Protein AF-A0A1Q5R5C2-F1 (afdb_monomer)

Mean predicted aligned error: 16.43 Å

Radius of gyration: 35.83 Å; Cα contacts (8 Å, |Δi|>4): 225; chains: 1; bounding box: 68×68×92 Å

Nearest PDB structures (foldseek):
  7fik-assembly1_B  TM=1.111E-01  e=8.043E+00  Xenopus laevis

Foldseek 3Di:
DDDPPPDPPPFDFDWDWDDDDPQFWIFTFTDTVLDRPDGDGDRDPDDDPDDDDLPQLVVVLVVLLVVLVVVCVVVVAAALVRLFDFPPDVDDDDPPDTDDDPDSCNSLVRQCVPDDPPDPSNVSSVSSVVSVVCVVPDDSVVSSVVSVVVVVVVVVVCCVPSNVVVVVVVVVVVVVVVVVVVVVVLLVVLLVLLVVLLVVVCVVVVVCVVPLLVSLVVCQVVSQVVCVVVVSDDDGDDSVRSSVSPVVSCVVVVNDD

Secondary structure (DSSP, 8-state):
------------EEEEEE--TTSPPEEEEEEETTEEEEEEEE---S---S------HHHHHHHHHHHHHHHHHHTT---SS--------SS---TT-----SSTTHHHHHHHHHS-TT-HHHHHHHHHHHHHHHHHH--HHHHHHHHHHHHHHHHHHHHHHHHHHHHHHHHHHHHHHHHHHHHHHHHHHHHHHHHHHHHHHHHH-GGGTT-HHHHHHHHHHHHHHHHHHTT--SSPPPHHHHHHHHHHHHHHTT---

Solvent-accessible surface area (backbone atoms only — not comparable to full-atom values): 15145 Å² total; per-residue (Å²): 137,82,81,78,75,78,80,74,73,79,82,63,75,45,77,51,77,55,81,59,96,83,82,53,62,31,39,42,35,40,33,41,90,92,37,82,75,43,75,46,71,45,76,79,89,66,90,79,91,66,95,76,84,76,70,56,20,52,60,54,51,47,57,48,41,53,52,37,44,52,55,33,49,77,70,76,41,33,31,90,92,46,52,58,60,86,73,89,56,100,70,75,93,62,98,82,68,80,69,82,68,95,47,93,59,50,21,51,57,51,36,48,79,74,40,57,88,89,33,71,68,30,50,40,47,53,50,40,51,53,50,53,53,45,65,75,73,46,54,63,67,56,35,24,53,50,46,49,52,53,51,52,49,52,51,52,59,51,50,51,61,48,48,51,54,48,50,52,52,49,53,52,51,52,52,53,51,50,54,53,52,53,52,50,54,53,51,48,56,51,29,53,55,48,46,53,57,48,50,62,47,27,74,78,38,60,90,44,56,75,34,44,59,67,42,18,64,73,43,34,68,62,47,40,54,52,34,53,76,69,61,73,58,90,71,79,69,51,36,66,60,47,16,55,37,43,50,53,50,32,55,75,67,69,45,79,108

Structure (mmCIF, N/CA/C/O backbone):
data_AF-A0A1Q5R5C2-F1
#
_entry.id   AF-A0A1Q5R5C2-F1
#
loop_
_atom_site.group_PDB
_atom_site.id
_atom_site.type_symbol
_atom_site.label_atom_id
_atom_site.label_alt_id
_atom_site.label_comp_id
_atom_site.label_asym_id
_atom_site.label_entity_id
_atom_site.label_seq_id
_atom_site.pdbx_PDB_ins_code
_atom_site.Cartn_x
_atom_site.Cartn_y
_atom_site.Cartn_z
_atom_site.occupancy
_atom_site.B_iso_or_equiv
_atom_site.auth_seq_id
_atom_site.auth_comp_id
_atom_site.auth_asym_id
_atom_site.auth_atom_id
_atom_site.pdbx_PDB_model_num
ATOM 1 N N . MET A 1 1 ? 37.256 -1.804 -0.085 1.00 35.84 1 MET A N 1
ATOM 2 C CA . MET A 1 1 ? 35.905 -1.227 0.094 1.00 35.84 1 MET A CA 1
ATOM 3 C C . MET A 1 1 ? 34.868 -2.276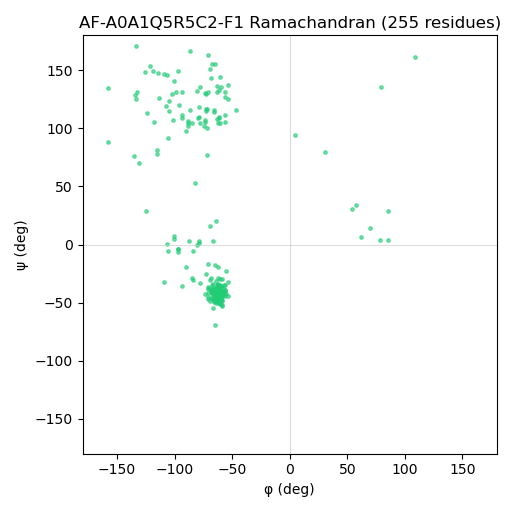 -0.279 1.00 35.84 1 MET A C 1
ATOM 5 O O . MET A 1 1 ? 34.641 -2.523 -1.459 1.00 35.84 1 MET A O 1
ATOM 9 N N . SER A 1 2 ? 34.326 -2.973 0.721 1.00 34.59 2 SER A N 1
ATOM 10 C CA . SER A 1 2 ? 33.312 -4.012 0.534 1.00 34.59 2 SER A CA 1
ATOM 11 C C . SER A 1 2 ? 31.967 -3.376 0.197 1.00 34.59 2 SER A C 1
ATOM 13 O O . SER A 1 2 ? 31.518 -2.471 0.896 1.00 34.59 2 SER A O 1
ATOM 15 N N . LYS A 1 3 ? 31.315 -3.858 -0.862 1.00 36.22 3 LYS A N 1
ATOM 16 C CA . LYS A 1 3 ? 29.928 -3.506 -1.171 1.00 36.22 3 LYS A CA 1
ATOM 17 C C . LYS A 1 3 ? 29.044 -3.980 -0.017 1.00 36.22 3 LYS A C 1
ATOM 19 O O . LYS A 1 3 ? 28.850 -5.184 0.143 1.00 36.22 3 LYS A O 1
ATOM 24 N N . GLU A 1 4 ? 28.525 -3.047 0.774 1.00 34.56 4 GLU A N 1
ATOM 25 C CA . GLU A 1 4 ? 27.463 -3.321 1.738 1.00 34.56 4 GLU A CA 1
ATOM 26 C C . GLU A 1 4 ? 26.276 -3.943 0.997 1.00 34.56 4 GLU A C 1
ATOM 28 O O . GLU A 1 4 ? 25.606 -3.310 0.173 1.00 34.56 4 GLU A O 1
ATOM 33 N N . LYS A 1 5 ? 26.031 -5.228 1.269 1.00 38.78 5 LYS A N 1
ATOM 34 C CA . LYS A 1 5 ? 24.766 -5.877 0.944 1.00 38.78 5 LYS A CA 1
ATOM 35 C C . LYS A 1 5 ? 23.697 -5.140 1.744 1.00 38.78 5 LYS A C 1
ATOM 37 O O . LYS A 1 5 ? 23.615 -5.318 2.955 1.00 38.78 5 LYS A O 1
ATOM 42 N N . ARG A 1 6 ? 22.904 -4.296 1.072 1.00 34.72 6 ARG A N 1
ATOM 43 C CA . ARG A 1 6 ? 21.690 -3.699 1.647 1.00 34.72 6 ARG A CA 1
ATOM 44 C C . ARG A 1 6 ? 20.896 -4.809 2.327 1.00 34.72 6 ARG A C 1
ATOM 46 O O . ARG A 1 6 ? 20.475 -5.753 1.659 1.00 34.72 6 ARG A O 1
ATOM 53 N N . GLY A 1 7 ? 20.763 -4.695 3.646 1.00 39.25 7 GLY A N 1
ATOM 54 C CA . GLY A 1 7 ? 20.122 -5.681 4.499 1.00 39.25 7 GLY A CA 1
ATOM 55 C C . GLY A 1 7 ? 18.696 -5.954 4.046 1.00 39.25 7 GLY A C 1
ATOM 56 O O . GLY A 1 7 ? 17.792 -5.151 4.267 1.00 39.25 7 GLY A O 1
ATOM 57 N N . SER A 1 8 ? 18.485 -7.110 3.422 1.00 36.28 8 SER A N 1
ATOM 58 C CA . SER A 1 8 ? 17.174 -7.737 3.411 1.00 36.28 8 SER A CA 1
ATOM 59 C C . SER A 1 8 ? 16.939 -8.260 4.822 1.00 36.28 8 SER A C 1
ATOM 61 O O . SER A 1 8 ? 17.494 -9.291 5.203 1.00 36.28 8 SER A O 1
ATOM 63 N N . VAL A 1 9 ? 16.163 -7.523 5.615 1.00 38.47 9 VAL A N 1
ATOM 64 C CA . VAL A 1 9 ? 15.593 -8.057 6.855 1.00 38.47 9 VAL A CA 1
ATOM 65 C C . VAL A 1 9 ? 14.855 -9.349 6.477 1.00 38.47 9 VAL A C 1
ATOM 67 O O . VAL A 1 9 ? 14.054 -9.302 5.536 1.00 38.47 9 VAL A O 1
ATOM 70 N N . PRO A 1 10 ? 15.147 -10.500 7.110 1.00 37.31 10 PRO A N 1
ATOM 71 C CA . PRO A 1 10 ? 14.486 -11.753 6.770 1.00 37.31 10 PRO A CA 1
ATOM 72 C C . PRO A 1 10 ? 12.971 -11.584 6.913 1.00 37.31 10 PRO A C 1
ATOM 74 O O . PRO A 1 10 ? 12.481 -11.025 7.895 1.00 37.31 10 PRO A O 1
ATOM 77 N N . LEU A 1 11 ? 12.240 -12.004 5.879 1.00 41.84 11 LEU A N 1
ATOM 78 C CA . LEU A 1 11 ? 10.784 -11.943 5.829 1.00 41.84 11 LEU A CA 1
ATOM 79 C C . LEU A 1 11 ? 10.240 -12.845 6.940 1.00 41.84 11 LEU A C 1
ATOM 81 O O . LEU A 1 11 ? 10.351 -14.064 6.859 1.00 41.84 11 LEU A O 1
ATOM 85 N N . GLN A 1 12 ? 9.701 -12.242 7.996 1.00 39.78 12 GLN A N 1
ATOM 86 C CA . GLN A 1 12 ? 9.019 -12.979 9.050 1.00 39.78 12 GLN A CA 1
ATOM 87 C C . GLN A 1 12 ? 7.663 -13.430 8.495 1.00 39.78 12 GLN A C 1
ATOM 89 O O . GLN A 1 12 ? 6.776 -12.608 8.254 1.00 39.78 12 GLN A O 1
ATOM 94 N N . GLU A 1 13 ? 7.544 -14.725 8.217 1.00 40.97 13 GLU A N 1
ATOM 95 C CA . GLU A 1 13 ? 6.276 -15.375 7.901 1.00 40.97 13 GLU A CA 1
ATOM 96 C C . GLU A 1 13 ? 5.479 -15.482 9.204 1.00 40.97 13 GLU A C 1
ATOM 98 O O . GLU A 1 13 ? 5.902 -16.154 10.145 1.00 40.97 13 GLU A O 1
ATOM 103 N N . VAL A 1 14 ? 4.347 -14.786 9.283 1.00 43.19 14 VAL A N 1
ATOM 104 C CA . VAL A 1 14 ? 3.428 -14.889 10.420 1.00 43.19 14 VAL A CA 1
ATOM 105 C C . VAL A 1 14 ? 2.230 -15.705 9.953 1.00 43.19 14 VAL A C 1
ATOM 107 O O . VAL A 1 14 ? 1.509 -15.291 9.045 1.00 43.19 14 VAL A O 1
ATOM 110 N N . ARG A 1 15 ? 2.042 -16.891 10.536 1.00 40.16 15 ARG A N 1
ATOM 111 C CA . ARG A 1 15 ? 0.870 -17.737 10.288 1.00 40.16 15 ARG A CA 1
ATOM 112 C C . ARG A 1 15 ? -0.179 -17.441 11.344 1.00 40.16 15 ARG A C 1
ATOM 114 O O . ARG A 1 15 ? 0.016 -17.769 12.509 1.00 40.16 15 ARG A O 1
ATOM 121 N N . GLU A 1 16 ? -1.281 -16.837 10.924 1.00 45.34 16 GLU A N 1
ATOM 122 C CA . GLU A 1 16 ? -2.443 -16.609 11.778 1.00 45.34 16 GLU A CA 1
ATOM 123 C C . GLU A 1 16 ? -3.559 -17.556 11.336 1.00 45.34 16 GLU A C 1
ATOM 125 O O . GLU A 1 16 ? -4.008 -17.537 10.183 1.00 45.34 16 GLU A O 1
ATOM 130 N N . LEU A 1 17 ? -3.963 -18.419 12.263 1.00 42.59 17 LEU A N 1
ATOM 131 C CA . LEU A 1 17 ? -5.031 -19.391 12.096 1.00 42.59 17 LEU A CA 1
ATOM 132 C C . LEU A 1 17 ? -6.286 -18.863 12.797 1.00 42.59 17 LEU A C 1
ATOM 134 O O . LEU A 1 17 ? -6.222 -18.499 13.968 1.00 42.59 17 LEU A O 1
ATOM 138 N N . SER A 1 18 ? -7.426 -18.847 12.109 1.00 44.78 18 SER A N 1
ATOM 139 C CA . SER A 1 18 ? -8.723 -18.518 12.719 1.00 44.78 18 SER A CA 1
ATOM 140 C C . SER A 1 18 ? -9.775 -19.558 12.309 1.00 44.78 18 SER A C 1
ATOM 142 O O . SER A 1 18 ? -9.865 -19.929 11.139 1.00 44.78 18 SER A O 1
ATOM 144 N N . TYR A 1 19 ? -10.520 -20.090 13.292 1.00 49.94 19 TYR A N 1
ATOM 145 C CA . TYR A 1 19 ? -11.345 -21.306 13.161 1.00 49.94 19 TYR A CA 1
ATOM 146 C C . TYR A 1 19 ? -12.818 -21.095 13.562 1.00 49.94 19 TYR A C 1
ATOM 148 O O . TYR A 1 19 ? -13.125 -20.300 14.451 1.00 49.94 19 TYR A O 1
ATOM 156 N N . SER A 1 20 ? -13.735 -21.835 12.920 1.00 37.69 20 SER A N 1
ATOM 157 C CA . SER A 1 20 ? -15.187 -21.889 13.193 1.00 37.69 20 SER A CA 1
ATOM 158 C C . SER A 1 20 ? -15.592 -23.227 13.832 1.00 37.69 20 SER A C 1
ATOM 160 O O . SER A 1 20 ? -14.996 -24.258 13.527 1.00 37.69 20 SER A O 1
ATOM 162 N N . LYS A 1 21 ? -16.601 -23.204 14.717 1.00 37.81 21 LYS A N 1
ATOM 163 C CA . LYS A 1 21 ? -16.954 -24.289 15.654 1.00 37.81 21 LYS A CA 1
ATOM 164 C C . LYS A 1 21 ? -17.845 -25.404 15.072 1.00 37.81 21 LYS A C 1
ATOM 166 O O . LYS A 1 21 ? -18.036 -26.402 15.750 1.00 37.81 21 LYS A O 1
ATOM 171 N N . GLU A 1 22 ? -18.344 -25.294 13.837 1.00 38.94 22 GLU A N 1
ATOM 172 C CA . GLU A 1 22 ? -19.353 -26.238 13.297 1.00 38.94 22 GLU A CA 1
ATOM 173 C C . GLU A 1 22 ? -18.963 -26.919 11.966 1.00 38.94 22 GLU A C 1
ATOM 175 O O . GLU A 1 22 ? -19.813 -27.303 11.172 1.00 38.94 22 GLU A O 1
ATOM 180 N N . GLY A 1 23 ? -17.666 -27.121 11.707 1.00 36.47 23 GLY A N 1
ATOM 181 C CA . GLY A 1 23 ? -17.208 -27.837 10.500 1.00 36.47 23 GLY A CA 1
ATOM 182 C C . GLY A 1 23 ? -17.077 -26.951 9.256 1.00 36.47 23 GLY A C 1
ATOM 183 O O . GLY A 1 23 ? -17.225 -27.413 8.127 1.00 36.47 23 GLY A O 1
ATOM 184 N N . GLY A 1 24 ? -16.787 -25.666 9.466 1.00 40.38 24 GLY A N 1
ATOM 185 C CA . GLY A 1 24 ? -16.479 -24.716 8.401 1.00 40.38 24 GLY A CA 1
ATOM 186 C C . GLY A 1 24 ? -14.997 -24.697 7.992 1.00 40.38 24 GLY A C 1
ATOM 187 O O . GLY A 1 24 ? -14.137 -25.230 8.697 1.00 40.38 24 GLY A O 1
ATOM 188 N N . PRO A 1 25 ? -14.683 -24.059 6.853 1.00 34.03 25 PRO A N 1
ATOM 189 C CA . PRO A 1 25 ? -13.332 -23.985 6.309 1.00 34.03 25 PRO A CA 1
ATOM 190 C C . PRO A 1 25 ? -12.329 -23.313 7.257 1.00 34.03 25 PRO A C 1
ATOM 192 O O . PRO A 1 25 ? -12.599 -22.254 7.820 1.00 34.03 25 PRO A O 1
ATOM 195 N N . VAL A 1 26 ? -11.140 -23.906 7.389 1.00 40.50 26 VAL A N 1
ATOM 196 C CA . VAL A 1 26 ? -10.018 -23.336 8.145 1.00 40.50 26 VAL A CA 1
ATOM 197 C C . VAL A 1 26 ? -9.352 -22.273 7.302 1.00 40.50 26 VAL A C 1
ATOM 199 O O . VAL A 1 26 ? -8.803 -22.605 6.254 1.00 40.50 26 VAL A O 1
ATOM 202 N N . ILE A 1 27 ? -9.350 -21.026 7.764 1.00 42.91 27 ILE A N 1
ATOM 203 C CA . ILE A 1 27 ? -8.622 -19.956 7.093 1.00 42.91 27 ILE A CA 1
ATOM 204 C C . ILE A 1 27 ? -7.194 -19.929 7.635 1.00 42.91 27 ILE A C 1
ATOM 206 O O . ILE A 1 27 ? -6.929 -19.470 8.749 1.00 42.91 27 ILE A O 1
ATOM 210 N N . VAL A 1 28 ?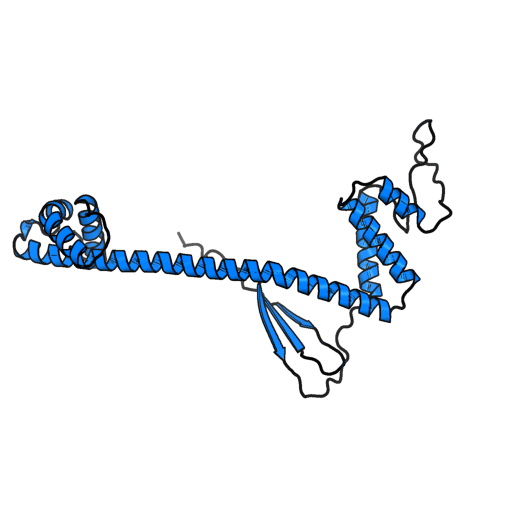 -6.261 -20.435 6.830 1.00 47.84 28 VAL A N 1
ATOM 211 C CA . VAL A 1 28 ? -4.827 -20.258 7.057 1.00 47.84 28 VAL A CA 1
ATOM 212 C C . VAL A 1 28 ? -4.418 -18.966 6.372 1.00 47.84 28 VAL A C 1
ATOM 214 O O . VAL A 1 28 ? -4.339 -18.919 5.144 1.00 47.84 28 VAL A O 1
ATOM 217 N N . SER A 1 29 ? -4.164 -17.919 7.156 1.00 44.22 29 SER A N 1
ATOM 218 C CA . SER A 1 29 ? -3.593 -16.690 6.616 1.00 44.22 29 SER A CA 1
ATOM 219 C C . SER A 1 29 ? -2.082 -16.699 6.811 1.00 44.22 29 SER A C 1
ATOM 221 O O . SER A 1 29 ? -1.570 -16.798 7.929 1.00 44.22 29 SER A O 1
ATOM 223 N N . THR A 1 30 ? -1.358 -16.626 5.698 1.00 46.16 30 THR A N 1
ATOM 224 C CA . THR A 1 30 ? 0.098 -16.476 5.720 1.00 46.16 30 THR A CA 1
ATOM 225 C C . THR A 1 30 ? 0.405 -15.016 5.443 1.00 46.16 30 THR A C 1
ATOM 227 O O . THR A 1 30 ? 0.213 -14.524 4.327 1.00 46.16 30 THR A O 1
ATOM 230 N N . ARG A 1 31 ? 0.831 -14.291 6.476 1.00 43.62 31 ARG A N 1
ATOM 231 C CA . ARG A 1 31 ? 1.194 -12.883 6.357 1.00 43.62 31 ARG A CA 1
ATOM 232 C C . ARG A 1 31 ? 2.682 -12.772 6.112 1.00 43.62 31 ARG A C 1
ATOM 234 O O . ARG A 1 31 ? 3.504 -13.342 6.825 1.00 43.62 31 ARG A O 1
ATOM 241 N N . THR A 1 32 ? 3.037 -11.985 5.111 1.00 43.59 32 THR A N 1
ATOM 242 C CA . THR A 1 32 ? 4.395 -11.477 4.959 1.00 43.59 32 THR A CA 1
ATOM 243 C C . THR A 1 32 ? 4.285 -9.968 4.899 1.00 43.59 32 THR A C 1
ATOM 245 O O . THR A 1 32 ? 3.663 -9.447 3.984 1.00 43.59 32 THR A O 1
ATOM 248 N N . ARG A 1 33 ? 4.818 -9.289 5.924 1.00 41.66 33 ARG A N 1
ATOM 249 C CA . ARG A 1 33 ? 4.862 -7.826 6.128 1.00 41.66 33 ARG A CA 1
ATOM 250 C C . ARG A 1 33 ? 4.110 -6.997 5.061 1.00 41.66 33 ARG A C 1
ATOM 252 O O . ARG A 1 33 ? 4.677 -6.659 4.025 1.00 41.66 33 ARG A O 1
ATOM 259 N N . GLY A 1 34 ? 2.844 -6.668 5.336 1.00 40.81 34 GLY A N 1
ATOM 260 C CA . GLY A 1 34 ? 1.998 -5.830 4.470 1.00 40.81 34 GLY A CA 1
ATOM 261 C C . GLY A 1 34 ? 1.265 -6.556 3.334 1.00 40.81 34 GLY A C 1
ATOM 262 O O . GLY A 1 34 ? 0.600 -5.897 2.545 1.00 40.81 34 GLY A O 1
ATOM 263 N N . PHE A 1 35 ? 1.368 -7.884 3.243 1.00 42.72 35 PHE A N 1
ATOM 264 C CA . PHE A 1 35 ? 0.674 -8.701 2.247 1.00 42.72 35 PHE A CA 1
ATOM 265 C C . PHE A 1 35 ? 0.027 -9.921 2.919 1.00 42.72 35 PHE A C 1
ATOM 267 O O . PHE A 1 35 ? 0.712 -10.712 3.579 1.00 42.72 35 PHE A O 1
ATOM 274 N N . LEU A 1 36 ? -1.280 -10.099 2.717 1.00 46.31 36 LEU A N 1
ATOM 275 C CA . LEU A 1 36 ? -1.930 -11.406 2.819 1.00 46.31 36 LEU A CA 1
ATOM 276 C C . LEU A 1 36 ? -1.537 -12.180 1.556 1.00 46.31 36 LEU A C 1
ATOM 278 O O . LEU A 1 36 ? -2.013 -11.878 0.466 1.00 46.31 36 LEU A O 1
ATOM 282 N N . LEU A 1 37 ? -0.574 -13.099 1.675 1.00 41.38 37 LEU A N 1
ATOM 283 C CA . LEU A 1 37 ? -0.048 -13.826 0.513 1.00 41.38 37 LEU A CA 1
ATOM 284 C C . LEU A 1 37 ? -0.978 -14.945 0.060 1.00 41.38 37 LEU A C 1
ATOM 286 O O . LEU A 1 37 ? -1.025 -15.249 -1.128 1.00 41.38 37 LEU A O 1
ATOM 290 N N . ASP A 1 38 ? -1.668 -15.561 1.014 1.00 39.78 38 ASP A N 1
ATOM 291 C CA . ASP A 1 38 ? -2.550 -16.686 0.767 1.00 39.78 38 ASP A CA 1
ATOM 292 C C . ASP A 1 38 ? -3.571 -16.786 1.907 1.00 39.78 38 ASP A C 1
ATOM 294 O O . ASP A 1 38 ? -3.213 -16.658 3.085 1.00 39.78 38 ASP A O 1
ATOM 298 N N . VAL A 1 39 ? -4.833 -16.988 1.538 1.00 40.09 39 VAL A N 1
ATOM 299 C CA . VAL A 1 39 ? -5.943 -17.318 2.438 1.00 40.09 39 VAL A CA 1
ATOM 300 C C . VAL A 1 39 ? -6.366 -18.719 2.030 1.00 40.09 39 VAL A C 1
ATOM 302 O O . VAL A 1 39 ? -7.273 -18.919 1.225 1.00 40.09 39 VAL A O 1
ATOM 305 N N . GLY A 1 40 ? -5.629 -19.705 2.531 1.00 35.09 40 GLY A N 1
ATOM 306 C CA . GLY A 1 40 ? -5.897 -21.100 2.231 1.00 35.09 40 GLY A CA 1
ATOM 307 C C . GLY A 1 40 ? -7.064 -21.581 3.075 1.00 35.09 40 GLY A C 1
ATOM 308 O O . GLY A 1 40 ? -6.905 -21.744 4.282 1.00 35.09 40 GLY A O 1
ATOM 309 N N . ILE A 1 41 ? -8.209 -21.830 2.443 1.00 37.19 41 ILE A N 1
ATOM 310 C CA . ILE A 1 41 ? -9.324 -22.555 3.047 1.00 37.19 41 ILE A CA 1
ATOM 311 C C . ILE A 1 41 ? -8.986 -24.051 3.016 1.00 37.19 41 ILE A C 1
ATOM 313 O O . ILE A 1 41 ? -9.040 -24.687 1.964 1.00 37.19 41 ILE A O 1
ATOM 317 N N . LYS A 1 42 ? -8.610 -24.627 4.161 1.00 40.62 42 LYS A N 1
ATOM 318 C CA . LYS A 1 42 ? -8.426 -26.080 4.296 1.00 40.62 42 LYS A CA 1
ATOM 319 C C . LYS A 1 42 ? -9.602 -26.679 5.057 1.00 40.6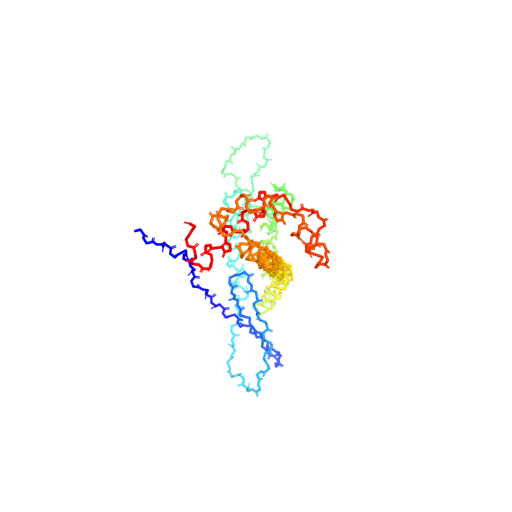2 42 LYS A C 1
ATOM 321 O O . LYS A 1 42 ? -9.890 -26.284 6.178 1.00 40.62 42 LYS A O 1
ATOM 326 N N . THR A 1 43 ? -10.286 -27.650 4.474 1.00 38.25 43 THR A N 1
ATOM 327 C CA . THR A 1 43 ? -11.292 -28.451 5.182 1.00 38.25 43 THR A CA 1
ATOM 328 C C . THR A 1 43 ? -10.583 -29.597 5.897 1.00 38.25 43 THR A C 1
ATOM 330 O O . THR A 1 43 ? -10.126 -30.543 5.256 1.00 38.25 43 THR A O 1
ATOM 333 N N . HIS A 1 44 ? -10.436 -29.500 7.218 1.00 40.78 44 HIS A N 1
ATOM 334 C CA . HIS A 1 44 ? -9.974 -30.619 8.040 1.00 40.78 44 HIS A CA 1
ATOM 335 C C . HIS A 1 44 ? -11.091 -31.672 8.144 1.00 40.78 44 HIS A C 1
ATOM 337 O O . HIS A 1 44 ? -12.220 -31.334 8.478 1.00 40.78 44 HIS A O 1
ATOM 343 N N . THR A 1 45 ? -10.781 -32.941 7.868 1.00 39.06 45 THR A N 1
ATOM 344 C CA . THR A 1 45 ? -11.729 -34.077 7.916 1.00 39.06 45 THR A CA 1
ATOM 345 C C . THR A 1 45 ? -11.614 -34.932 9.187 1.00 39.06 45 THR A C 1
ATOM 347 O O . THR A 1 45 ? -12.244 -35.980 9.280 1.00 39.06 45 THR A O 1
ATOM 350 N N . GLY A 1 46 ? -10.816 -34.511 10.174 1.00 43.56 46 GLY A N 1
ATOM 351 C CA . GLY A 1 46 ? -10.648 -35.213 11.453 1.00 43.56 46 GLY A CA 1
ATOM 352 C C . GLY A 1 46 ? -11.354 -34.501 12.607 1.00 43.56 46 GLY A C 1
ATOM 353 O O . GLY A 1 46 ? -11.404 -33.273 12.625 1.00 43.56 46 GLY A O 1
ATOM 354 N N . ALA A 1 47 ? -11.872 -35.269 13.572 1.00 40.44 47 ALA A N 1
ATOM 355 C CA . ALA A 1 47 ? -12.484 -34.739 14.790 1.00 40.44 47 ALA A CA 1
ATOM 356 C C . ALA A 1 47 ? -11.448 -33.938 15.599 1.00 40.44 47 ALA A C 1
ATOM 358 O O . ALA A 1 47 ? -10.493 -34.499 16.135 1.00 40.44 47 ALA A O 1
ATOM 359 N N . LEU A 1 48 ? -11.621 -32.618 15.646 1.00 42.22 48 LEU A N 1
ATOM 360 C CA . LEU A 1 48 ? -10.785 -31.714 16.433 1.00 42.22 48 LEU A CA 1
ATOM 361 C C . LEU A 1 48 ? -11.249 -31.782 17.893 1.00 42.22 48 LEU A C 1
ATOM 363 O O . LEU A 1 48 ? -12.343 -31.329 18.218 1.00 42.22 48 LEU A O 1
ATOM 367 N N . SER A 1 49 ? -10.435 -32.388 18.757 1.00 36.59 49 SER A N 1
ATOM 368 C CA . SER A 1 49 ? -10.764 -32.676 20.159 1.00 36.59 49 SER A CA 1
ATOM 369 C C . SER A 1 49 ? -10.446 -31.545 21.142 1.00 36.59 49 SER A C 1
ATOM 371 O O . SER A 1 49 ? -10.643 -31.723 22.339 1.00 36.59 49 SER A O 1
ATOM 373 N N . GLU A 1 50 ? -9.964 -30.389 20.684 1.00 39.06 50 GLU A N 1
ATOM 374 C CA . GLU A 1 50 ? -9.563 -29.297 21.576 1.00 39.06 50 GLU A CA 1
ATOM 375 C C . GLU A 1 50 ? -10.111 -27.950 21.088 1.00 39.06 50 GLU A C 1
ATOM 377 O O . GLU A 1 50 ? -10.002 -27.576 19.919 1.00 39.06 50 GLU A O 1
ATOM 382 N N . LEU A 1 51 ? -10.766 -27.237 22.005 1.00 35.78 51 LEU A N 1
ATOM 383 C CA . LEU A 1 51 ? -11.347 -25.913 21.808 1.00 35.78 51 LEU A CA 1
ATOM 384 C C . LEU A 1 51 ? -10.218 -24.871 21.752 1.00 35.78 51 LEU A C 1
ATOM 386 O O . LEU A 1 51 ? -9.640 -24.533 22.781 1.00 35.78 51 LEU A O 1
ATOM 390 N N . PHE A 1 52 ? -9.897 -24.359 20.559 1.00 45.22 52 PHE A N 1
ATOM 391 C CA . PHE A 1 52 ? -8.802 -23.399 20.368 1.00 45.22 52 PHE A CA 1
ATOM 392 C C . PHE A 1 52 ? -9.267 -21.933 20.294 1.00 45.22 52 PHE A C 1
ATOM 394 O O . PHE A 1 52 ? -10.184 -21.592 19.549 1.00 45.22 52 PHE A O 1
ATOM 401 N N . PHE A 1 53 ? -8.568 -21.101 21.081 1.00 47.19 53 PHE A N 1
ATOM 402 C CA . PHE A 1 53 ? -8.571 -19.633 21.208 1.00 47.19 53 PHE A CA 1
ATOM 403 C C . PHE A 1 53 ? -9.899 -18.916 20.912 1.00 47.19 53 PHE A C 1
ATOM 405 O O . PHE A 1 53 ? -10.088 -18.296 19.866 1.00 47.19 53 PHE A O 1
ATOM 412 N N . GLN A 1 54 ? -10.794 -18.934 21.899 1.00 55.47 54 GLN A N 1
ATOM 413 C CA . GLN A 1 54 ? -11.790 -17.881 22.074 1.00 55.47 54 GLN A CA 1
ATOM 414 C C . GLN A 1 54 ? -11.128 -16.808 22.949 1.00 55.47 54 GLN A C 1
ATOM 416 O O . GLN A 1 54 ? -10.983 -17.047 24.148 1.00 55.47 54 GLN A O 1
ATOM 421 N N . PRO A 1 55 ? -10.639 -15.677 22.395 1.00 60.53 55 PRO A N 1
ATOM 422 C CA . PRO A 1 55 ? -10.223 -14.579 23.253 1.00 60.53 55 PRO A CA 1
ATOM 423 C C . PRO A 1 55 ? -11.430 -14.218 24.109 1.00 60.53 55 PRO A C 1
ATOM 425 O O . PRO A 1 55 ? -12.522 -14.026 23.574 1.00 60.53 55 PRO A O 1
ATOM 428 N N . ASN A 1 56 ? -11.237 -14.183 25.422 1.00 80.75 56 ASN A N 1
ATOM 429 C CA . ASN A 1 56 ? -12.285 -13.781 26.338 1.00 80.75 56 ASN A CA 1
ATOM 430 C C . ASN A 1 56 ? -12.679 -12.342 25.975 1.00 80.75 56 ASN A C 1
ATOM 432 O O . ASN A 1 56 ? -11.913 -11.405 26.218 1.00 80.75 56 ASN A O 1
ATOM 436 N N . GLY A 1 57 ? -13.835 -12.171 25.324 1.00 78.56 57 GLY A N 1
ATOM 437 C CA . GLY A 1 57 ? -14.259 -10.884 24.773 1.00 78.56 57 GLY A CA 1
ATOM 438 C C . GLY A 1 57 ? -14.288 -9.811 25.846 1.00 78.56 57 GLY A C 1
ATOM 439 O O . GLY A 1 57 ? -13.878 -8.678 25.609 1.00 78.56 57 GLY A O 1
ATOM 440 N N . LYS A 1 58 ? -14.650 -10.198 27.070 1.00 86.62 58 LYS A N 1
ATOM 441 C CA . LYS A 1 58 ? -14.623 -9.318 28.230 1.00 86.62 58 LYS A CA 1
ATOM 442 C C . LYS A 1 58 ? -13.227 -8.853 28.604 1.00 86.62 58 LYS A C 1
ATOM 444 O O . LYS A 1 58 ? -13.057 -7.666 28.862 1.00 86.62 58 LYS A O 1
ATOM 449 N N . GLU A 1 59 ? -12.230 -9.734 28.626 1.00 84.38 59 GLU A N 1
ATOM 450 C CA . GLU A 1 59 ? -10.845 -9.344 28.931 1.00 84.38 59 GLU A CA 1
ATOM 451 C C . GLU A 1 59 ? -10.304 -8.377 27.880 1.00 84.38 59 GLU A C 1
ATOM 453 O O . GLU A 1 59 ? -9.705 -7.355 28.219 1.00 84.38 59 GLU A O 1
ATOM 458 N N . VAL A 1 60 ? -10.566 -8.659 26.602 1.00 84.94 60 VAL A N 1
ATOM 459 C CA . VAL A 1 60 ? -10.096 -7.806 25.508 1.00 84.94 60 VAL A CA 1
ATOM 460 C C . VAL A 1 60 ? -10.782 -6.443 25.532 1.00 84.94 60 VAL A C 1
ATOM 462 O O . VAL A 1 60 ? -10.105 -5.416 25.451 1.00 84.94 60 VAL A O 1
ATOM 465 N N . LEU A 1 61 ? -12.108 -6.414 25.681 1.00 86.81 61 LEU A N 1
ATOM 466 C CA . LEU A 1 61 ? -12.867 -5.170 25.790 1.00 86.81 61 LEU A CA 1
ATOM 467 C C . LEU A 1 61 ? -12.476 -4.385 27.049 1.00 86.81 61 LEU A C 1
ATOM 469 O O . LEU A 1 61 ? -12.374 -3.166 26.984 1.00 86.81 61 LEU A O 1
ATOM 473 N N . SER A 1 62 ? -12.155 -5.061 28.158 1.00 88.75 62 SER A N 1
ATOM 474 C CA . SER A 1 62 ? -11.702 -4.407 29.395 1.00 88.75 62 SER A CA 1
ATOM 475 C C . SER A 1 62 ? -10.347 -3.732 29.205 1.00 88.75 62 SER A C 1
ATOM 477 O O . SER A 1 62 ? -10.181 -2.561 29.550 1.00 88.75 62 SER A O 1
ATOM 479 N N . ALA A 1 63 ? -9.395 -4.438 28.589 1.00 88.38 63 ALA A N 1
ATOM 480 C CA . ALA A 1 63 ? -8.086 -3.885 28.262 1.00 88.38 63 ALA A CA 1
ATOM 481 C C . ALA A 1 63 ? -8.192 -2.704 27.282 1.00 88.38 63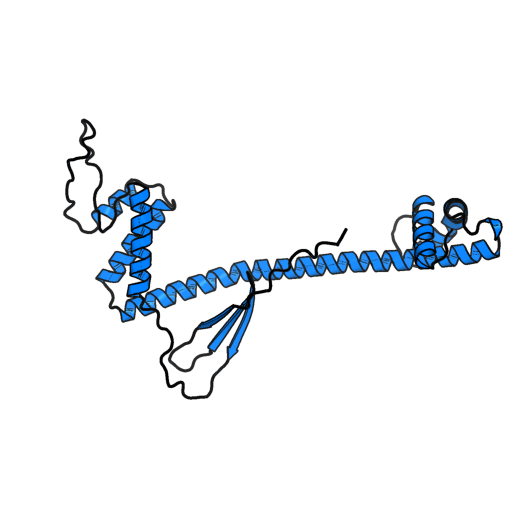 ALA A C 1
ATOM 483 O O . ALA A 1 63 ? -7.431 -1.739 27.385 1.00 88.38 63 ALA A O 1
ATOM 484 N N . LEU A 1 64 ? -9.139 -2.759 26.338 1.00 89.88 64 LEU A N 1
ATOM 485 C CA . LEU A 1 64 ? -9.439 -1.642 25.446 1.00 89.88 64 LEU A CA 1
ATOM 486 C C . LEU A 1 64 ? -10.017 -0.451 26.221 1.00 89.88 64 LEU A C 1
ATOM 488 O O . LEU A 1 64 ? -9.499 0.654 26.074 1.00 89.88 64 LEU A O 1
ATOM 492 N N . SER A 1 65 ? -11.010 -0.662 27.090 1.00 92.56 65 SER A N 1
ATOM 493 C CA . SER A 1 65 ? -11.557 0.395 27.945 1.00 92.56 65 SER A CA 1
ATOM 494 C C . SER A 1 65 ? -10.477 1.068 28.788 1.00 92.56 65 SER A C 1
ATOM 496 O O . SER A 1 65 ? -10.452 2.290 28.875 1.00 92.56 65 SER A O 1
ATOM 498 N N . ASP A 1 66 ? -9.548 0.307 29.374 1.00 92.38 66 ASP A N 1
ATOM 499 C CA . ASP A 1 66 ? -8.458 0.884 30.168 1.00 92.38 66 ASP A CA 1
ATOM 500 C C . ASP A 1 66 ? -7.531 1.772 29.329 1.00 92.38 66 ASP A C 1
ATOM 502 O O . ASP A 1 66 ? -7.159 2.859 29.772 1.00 92.38 66 ASP A O 1
ATOM 506 N N . ARG A 1 67 ? -7.216 1.384 28.087 1.00 91.62 67 ARG A N 1
ATOM 507 C CA . ARG A 1 67 ? -6.444 2.244 27.170 1.00 91.62 67 ARG A CA 1
ATOM 508 C C . ARG A 1 67 ? -7.192 3.527 26.818 1.00 91.62 67 ARG A C 1
ATOM 510 O O . ARG A 1 67 ? -6.584 4.595 26.824 1.00 91.62 67 ARG A O 1
ATOM 517 N N . LEU A 1 68 ? -8.493 3.432 26.542 1.00 92.56 68 LEU A N 1
ATOM 518 C CA . LEU A 1 68 ? -9.332 4.594 26.232 1.00 92.56 68 LEU A CA 1
ATOM 519 C C . LEU A 1 68 ? -9.415 5.552 27.426 1.00 92.56 68 LEU A C 1
ATOM 521 O O . LEU A 1 68 ? -9.269 6.759 27.257 1.00 92.56 68 LEU A O 1
ATOM 525 N N . ARG A 1 69 ? -9.553 5.024 28.648 1.00 93.81 69 ARG A N 1
ATOM 526 C CA . ARG A 1 69 ? -9.525 5.829 29.879 1.00 93.81 69 ARG A CA 1
ATOM 527 C C . ARG A 1 69 ? -8.202 6.563 30.053 1.00 93.81 69 ARG A C 1
ATOM 529 O O . ARG A 1 69 ? -8.213 7.747 30.379 1.00 93.81 69 ARG A O 1
ATOM 536 N N . VAL A 1 70 ? -7.073 5.885 29.828 1.00 93.25 70 VAL A N 1
ATOM 537 C CA . VAL A 1 70 ? -5.738 6.506 29.891 1.00 93.25 70 VAL A CA 1
ATOM 538 C C . VAL A 1 70 ? -5.619 7.641 28.873 1.00 93.25 70 VAL A C 1
ATOM 540 O O . VAL A 1 70 ? -5.149 8.718 29.233 1.00 93.25 70 VAL A O 1
ATOM 543 N N . HIS A 1 71 ? -6.087 7.429 27.638 1.00 93.00 71 HIS A N 1
ATOM 544 C CA . HIS A 1 71 ? -6.105 8.459 26.592 1.00 93.00 71 HIS A CA 1
ATOM 545 C C . HIS A 1 71 ? -6.914 9.692 27.013 1.00 93.00 71 HIS A C 1
ATOM 547 O O . HIS A 1 71 ? -6.385 10.801 27.018 1.00 93.00 71 HIS A O 1
ATOM 553 N N . LEU A 1 72 ? -8.163 9.497 27.443 1.00 91.62 72 LEU A N 1
ATOM 554 C CA . LEU A 1 72 ? -9.051 10.586 27.866 1.00 91.62 72 LEU A CA 1
ATOM 555 C C . LEU A 1 72 ? -8.512 11.325 29.098 1.00 91.62 72 LEU A C 1
ATOM 557 O O . LEU A 1 72 ? -8.496 12.554 29.136 1.00 91.62 72 LEU A O 1
ATOM 561 N N . THR A 1 73 ? -7.978 10.587 30.072 1.00 90.94 73 THR A N 1
ATOM 562 C CA . THR A 1 73 ? -7.398 11.170 31.291 1.00 90.94 73 THR A CA 1
ATOM 563 C C . THR A 1 73 ? -6.169 12.019 30.968 1.00 90.94 73 THR A C 1
ATOM 565 O O . THR A 1 73 ? -6.018 13.110 31.511 1.00 90.94 73 THR A O 1
ATOM 568 N N . ALA A 1 74 ? -5.317 11.585 30.031 1.00 91.25 74 ALA A N 1
ATOM 569 C CA . ALA A 1 74 ? -4.165 12.368 29.576 1.00 91.25 74 ALA A CA 1
ATOM 570 C C . ALA A 1 74 ? -4.562 13.706 28.916 1.00 91.25 74 ALA A C 1
ATOM 572 O O . ALA A 1 74 ? -3.738 14.617 28.821 1.00 91.25 74 ALA A O 1
ATOM 573 N N . LYS A 1 75 ? -5.819 13.833 28.476 1.00 90.00 75 LYS A N 1
ATOM 574 C CA . LYS A 1 75 ? -6.410 15.047 27.897 1.00 90.00 75 LYS A CA 1
ATOM 575 C C . LYS A 1 75 ? -7.272 15.840 28.882 1.00 90.00 75 LYS A C 1
ATOM 577 O O . LYS A 1 75 ? -7.849 16.847 28.490 1.00 90.00 75 LYS A O 1
ATOM 582 N N . ASN A 1 76 ? -7.326 15.428 30.152 1.00 88.62 76 ASN A N 1
ATOM 583 C CA . ASN A 1 76 ? -8.222 15.978 31.174 1.00 88.62 76 ASN A CA 1
ATOM 584 C C . ASN A 1 76 ? -9.713 15.887 30.791 1.00 88.62 76 ASN A C 1
ATOM 586 O O . ASN A 1 76 ? -10.496 16.773 31.129 1.00 88.62 76 ASN A O 1
ATOM 590 N N . LEU A 1 77 ? -10.101 14.828 30.076 1.00 88.25 77 LEU A N 1
ATOM 591 C CA . LEU A 1 77 ? -11.489 14.545 29.717 1.00 88.25 77 LEU A CA 1
ATOM 592 C C . LEU A 1 77 ? -12.116 13.538 30.697 1.00 88.25 77 LEU A C 1
ATOM 594 O O . LEU A 1 77 ? -11.406 12.673 31.223 1.00 88.25 77 LEU A O 1
ATOM 598 N N . PRO A 1 78 ? -13.437 13.620 30.944 1.00 89.69 78 PRO A N 1
ATOM 599 C CA . PRO A 1 78 ? -14.126 12.695 31.837 1.00 89.69 78 PRO A CA 1
ATOM 600 C C . PRO A 1 78 ? -14.166 11.266 31.275 1.00 89.69 78 PRO A C 1
ATOM 602 O O . PRO A 1 78 ? -14.130 11.046 30.064 1.00 89.69 78 PRO A O 1
ATOM 605 N N . THR A 1 79 ? -14.284 10.288 32.175 1.00 91.12 79 THR A N 1
ATOM 606 C CA . THR A 1 79 ? -14.432 8.858 31.847 1.00 91.12 79 THR A CA 1
ATOM 607 C C . THR A 1 79 ? -15.546 8.226 32.677 1.00 91.12 79 THR A C 1
ATOM 609 O O . THR A 1 79 ? -16.020 8.823 33.641 1.00 91.12 79 THR A O 1
ATOM 612 N N . ASP A 1 80 ? -15.917 6.986 32.365 1.00 89.00 80 ASP A N 1
ATOM 613 C CA . ASP A 1 80 ? -16.879 6.196 33.144 1.00 89.00 80 ASP A CA 1
ATOM 614 C C . ASP A 1 80 ? -16.438 5.949 34.600 1.00 89.00 80 ASP A C 1
ATOM 616 O O . ASP A 1 80 ? -17.272 5.858 35.496 1.00 89.00 80 ASP A O 1
ATOM 620 N N . LYS A 1 81 ? -15.125 5.879 34.862 1.00 86.81 81 LYS A N 1
ATOM 621 C CA . LYS A 1 81 ? -14.568 5.729 36.223 1.00 86.81 81 LYS A CA 1
ATOM 622 C C . LYS A 1 81 ? -14.299 7.064 36.917 1.00 86.81 81 LYS A C 1
ATOM 624 O O . LYS A 1 81 ? -14.152 7.109 38.136 1.00 86.81 81 LYS A O 1
ATOM 629 N N . THR A 1 82 ? -14.205 8.141 36.148 1.00 77.56 82 THR A N 1
ATOM 630 C CA . THR A 1 82 ? -13.950 9.498 36.635 1.00 77.56 82 THR A CA 1
ATOM 631 C C . THR A 1 82 ? -14.910 10.454 35.930 1.00 77.56 82 THR A C 1
ATOM 633 O O . THR A 1 82 ? -14.485 11.173 35.020 1.00 77.56 82 THR A O 1
ATOM 636 N N . PRO A 1 83 ? -16.199 10.490 36.326 1.00 61.03 83 PRO A N 1
ATOM 637 C CA . PRO A 1 83 ? -17.240 11.273 35.649 1.00 61.03 83 PRO A CA 1
ATOM 638 C C . PRO A 1 83 ? -17.081 12.799 35.804 1.00 61.03 83 PRO A C 1
ATOM 640 O O . PRO A 1 83 ? -18.016 13.561 35.577 1.00 61.03 83 PRO A O 1
ATOM 643 N N . LEU A 1 84 ? -15.903 13.250 36.229 1.00 60.56 84 LEU A N 1
ATOM 644 C CA . LEU A 1 84 ? -15.600 14.605 36.648 1.00 60.56 84 LEU A CA 1
ATOM 645 C C . LEU A 1 84 ? -15.563 15.542 35.443 1.00 60.56 84 LEU A C 1
ATOM 647 O O . LEU A 1 84 ? -14.679 15.436 34.596 1.00 60.56 84 LEU A O 1
ATOM 651 N N . ALA A 1 85 ? -16.469 16.510 35.418 1.00 50.06 85 ALA A N 1
ATOM 652 C CA . ALA A 1 85 ? -16.329 17.698 34.595 1.00 50.06 85 ALA A CA 1
ATOM 653 C C . ALA A 1 85 ? -16.296 18.950 35.476 1.00 50.06 85 ALA A C 1
ATOM 655 O O . ALA A 1 85 ? -16.924 18.962 36.539 1.00 50.06 85 ALA A O 1
ATOM 656 N N . PRO A 1 86 ? -15.583 20.006 35.050 1.00 44.06 86 PRO A N 1
ATOM 657 C CA . PRO A 1 86 ? -15.532 21.263 35.780 1.00 44.06 86 PRO A CA 1
ATOM 658 C C . PRO A 1 86 ? -16.930 21.880 35.892 1.00 44.06 86 PRO A C 1
ATOM 660 O O . PRO A 1 86 ? -17.660 21.990 34.906 1.00 44.06 86 PRO A O 1
ATOM 663 N N . ILE A 1 87 ? -17.290 22.322 37.096 1.00 48.06 87 ILE A N 1
ATOM 664 C CA . ILE A 1 87 ? -18.493 23.124 37.318 1.00 48.06 87 ILE A CA 1
ATOM 665 C C . ILE A 1 87 ? -18.278 24.465 36.601 1.00 48.06 87 ILE A C 1
ATOM 667 O O . ILE A 1 87 ? -17.416 25.249 36.996 1.00 48.06 87 ILE A O 1
ATOM 671 N N . GLN A 1 88 ? -19.056 24.760 35.554 1.00 45.22 88 GLN A N 1
ATOM 672 C CA . GLN A 1 88 ? -19.196 26.135 35.061 1.00 45.22 88 GLN A CA 1
ATOM 673 C C . GLN A 1 88 ? -20.034 26.934 36.069 1.00 45.22 88 GLN A C 1
ATOM 675 O O . GLN A 1 88 ? -21.222 27.182 35.881 1.00 45.22 88 GLN A O 1
ATOM 680 N N . GLY A 1 89 ? -19.409 27.320 37.179 1.00 42.00 89 GLY A N 1
ATOM 681 C CA . GLY A 1 89 ? -19.873 28.433 37.996 1.00 42.00 89 GLY A CA 1
ATOM 682 C C . GLY A 1 89 ? -19.404 29.727 37.338 1.00 42.00 89 GLY A C 1
ATOM 683 O O . GLY A 1 89 ? -18.240 29.838 36.962 1.00 42.00 89 GLY A O 1
ATOM 684 N N . GLY A 1 90 ? -20.286 30.716 37.182 1.00 40.22 90 GLY A N 1
ATOM 685 C CA . GLY A 1 90 ? -19.996 32.017 36.556 1.00 40.22 90 GLY A CA 1
ATOM 686 C C . GLY A 1 90 ? -18.964 32.901 37.279 1.00 40.22 90 GLY A C 1
ATOM 687 O O . GLY A 1 90 ? -18.948 34.111 37.074 1.00 40.22 90 GLY A O 1
ATOM 688 N N . CYS A 1 91 ? -18.116 32.341 38.136 1.00 41.94 91 CYS A N 1
ATOM 689 C CA . CYS A 1 91 ? -17.163 33.067 38.959 1.00 41.94 91 CYS A CA 1
ATOM 690 C C . CYS A 1 91 ? -16.004 32.154 39.390 1.00 41.94 91 CYS A C 1
ATOM 692 O O . CYS A 1 91 ? -16.019 31.593 40.475 1.00 41.94 91 CYS A O 1
ATOM 694 N N . GLY A 1 92 ? -14.960 32.083 38.559 1.00 42.56 92 GLY A N 1
ATOM 695 C CA . GLY A 1 92 ? -13.635 31.621 38.979 1.00 42.56 92 GLY A CA 1
ATOM 696 C C . GLY A 1 92 ? -13.467 30.103 39.086 1.00 42.56 92 GLY A C 1
ATOM 697 O O . GLY A 1 92 ? -14.294 29.376 39.613 1.00 42.56 92 GLY A O 1
ATOM 698 N N . TYR A 1 93 ? -12.345 29.626 38.562 1.00 46.44 93 TYR A N 1
ATOM 699 C CA . TYR A 1 93 ? -11.917 28.234 38.631 1.00 46.44 93 TYR A CA 1
ATOM 700 C C . TYR A 1 93 ? -11.443 27.877 40.051 1.00 46.44 93 TYR A C 1
ATOM 702 O O . TYR A 1 93 ? -10.432 28.412 40.509 1.00 46.44 93 TYR A O 1
ATOM 710 N N . THR A 1 94 ? -12.125 26.943 40.721 1.00 42.66 94 THR A N 1
ATOM 711 C CA . THR A 1 94 ? -11.648 26.260 41.937 1.00 42.66 94 THR A CA 1
ATOM 712 C C . THR A 1 94 ? -11.517 24.754 41.665 1.00 42.66 94 THR A C 1
ATOM 714 O O . THR A 1 94 ? -12.519 24.045 41.601 1.00 42.66 94 THR A O 1
ATOM 717 N N . PRO A 1 95 ? -10.292 24.219 41.509 1.00 44.72 95 PRO A N 1
ATOM 718 C CA . PRO A 1 95 ? -10.056 22.811 41.166 1.00 44.72 95 PRO A CA 1
ATOM 719 C C . PRO A 1 95 ? -10.469 21.783 42.238 1.00 44.72 95 PRO A C 1
ATOM 721 O O . PRO A 1 95 ? -10.230 20.593 42.049 1.00 44.72 95 PRO A O 1
ATOM 724 N N . GLN A 1 96 ? -11.054 22.204 43.365 1.00 43.41 96 GLN A N 1
ATOM 725 C CA . GLN A 1 96 ? -11.389 21.331 44.496 1.00 43.41 96 GLN A CA 1
ATOM 726 C C . GLN A 1 96 ? -12.884 20.997 44.650 1.00 43.41 96 GLN A C 1
ATOM 728 O O . GLN A 1 96 ? -13.218 20.175 45.500 1.00 43.41 96 GLN A O 1
ATOM 733 N N . GLU A 1 97 ? -13.789 21.573 43.853 1.00 42.25 97 GLU A N 1
ATOM 734 C CA . GLU A 1 97 ? -15.235 21.349 44.008 1.00 42.25 97 GLU A CA 1
ATOM 735 C C . GLU A 1 97 ? -15.766 20.419 42.907 1.00 42.25 97 GLU A C 1
ATOM 737 O O . GLU A 1 97 ? -16.117 20.829 41.804 1.00 42.25 97 GLU A O 1
ATOM 742 N N . LEU A 1 98 ? -15.764 19.120 43.213 1.00 45.69 98 LEU A N 1
ATOM 743 C CA . LEU A 1 98 ? -16.200 18.041 42.326 1.00 45.69 98 LEU A CA 1
ATOM 744 C C . LEU A 1 98 ? -17.676 17.717 42.605 1.00 45.69 98 LEU A C 1
ATOM 746 O O . LEU A 1 98 ? -17.999 17.140 43.643 1.00 45.69 98 LEU A O 1
ATOM 750 N N . ALA A 1 99 ? -18.581 18.066 41.689 1.00 46.34 99 ALA A N 1
ATOM 751 C CA . ALA A 1 99 ? -19.977 17.639 41.765 1.00 46.34 99 ALA A CA 1
ATOM 752 C C . ALA A 1 99 ? -20.139 16.258 41.106 1.00 46.34 99 ALA A C 1
ATOM 754 O O . ALA A 1 99 ? -19.932 16.101 39.903 1.00 46.34 99 ALA A O 1
ATOM 755 N N . LEU A 1 100 ? -20.509 15.249 41.897 1.00 46.03 100 LEU A N 1
ATOM 756 C CA . LEU A 1 100 ? -20.901 13.930 41.399 1.00 46.03 100 LEU A CA 1
ATOM 757 C C . LEU A 1 100 ? -22.198 14.069 40.591 1.00 46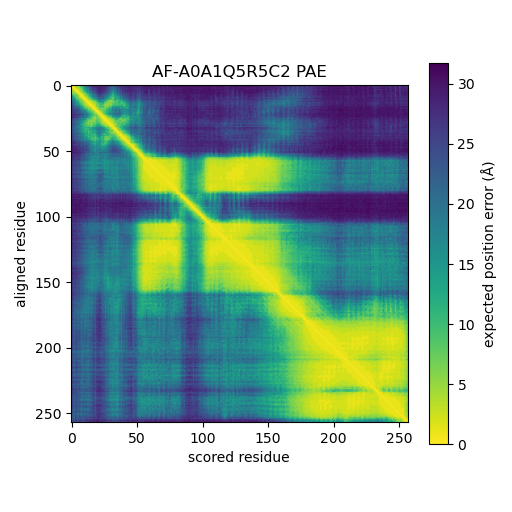.03 100 LEU A C 1
ATOM 759 O O . LEU A 1 100 ? -23.239 14.430 41.139 1.00 46.03 100 LEU A O 1
ATOM 763 N N . SER A 1 101 ? -22.149 13.781 39.292 1.00 47.72 101 SER A N 1
ATOM 764 C CA . SER A 1 101 ? -23.372 13.638 38.504 1.00 47.72 101 SER A CA 1
ATOM 765 C C . SER A 1 101 ? -24.096 12.348 38.897 1.00 47.72 101 SER A C 1
ATOM 767 O O . SER A 1 101 ? -23.490 11.282 38.941 1.00 47.72 101 SER A O 1
ATOM 769 N N . ALA A 1 102 ? -25.400 12.442 39.161 1.00 50.19 102 ALA A N 1
ATOM 770 C CA . ALA A 1 102 ? -26.254 11.327 39.579 1.00 50.19 102 ALA A CA 1
ATOM 771 C C . ALA A 1 102 ? -26.696 10.394 38.429 1.00 50.19 102 ALA A C 1
ATOM 773 O O . ALA A 1 102 ? -27.510 9.501 38.653 1.00 50.19 102 ALA A O 1
ATOM 774 N N . ARG A 1 103 ? -26.230 10.618 37.191 1.00 60.44 103 ARG A N 1
ATOM 775 C CA . ARG A 1 103 ? -26.533 9.758 36.035 1.00 60.44 103 ARG A CA 1
ATOM 776 C C . ARG A 1 103 ? -25.265 9.057 35.563 1.00 60.44 103 ARG A C 1
ATOM 778 O O . ARG A 1 103 ? -24.301 9.743 35.225 1.00 60.44 103 ARG A O 1
ATOM 785 N N . ASP A 1 104 ? -25.327 7.730 35.464 1.00 65.81 104 ASP A N 1
ATOM 786 C CA . ASP A 1 104 ? -24.207 6.849 35.087 1.00 65.81 104 ASP A CA 1
ATOM 787 C C . ASP A 1 104 ? -23.560 7.213 33.733 1.00 65.81 104 ASP A C 1
ATOM 789 O O . ASP A 1 104 ? -22.373 6.969 33.531 1.00 65.81 104 ASP A O 1
ATOM 793 N N . ASP A 1 105 ? -24.291 7.905 32.849 1.00 77.06 105 ASP A N 1
ATOM 794 C CA . ASP A 1 105 ? -23.821 8.298 31.511 1.00 77.06 105 ASP A CA 1
ATOM 795 C C . ASP A 1 105 ? -23.485 9.791 31.361 1.00 77.06 105 ASP A C 1
ATOM 797 O O . ASP A 1 105 ? -23.093 10.243 30.286 1.00 77.06 105 ASP A O 1
ATOM 801 N N . ALA A 1 106 ? -23.622 10.599 32.416 1.00 80.50 106 ALA A N 1
ATOM 802 C CA . ALA A 1 106 ? -23.417 12.046 32.300 1.00 80.50 106 ALA A CA 1
ATOM 803 C C . ALA A 1 106 ? -21.990 12.427 31.885 1.00 80.50 106 ALA A C 1
ATOM 805 O O . ALA A 1 106 ? -21.789 13.450 31.237 1.00 80.50 106 ALA A O 1
ATOM 806 N N . TRP A 1 107 ? -21.004 11.599 32.229 1.00 87.38 107 TRP A N 1
ATOM 807 C CA . TRP A 1 107 ? -19.617 11.794 31.815 1.00 87.38 107 TRP A CA 1
ATOM 808 C C . TRP A 1 107 ? -19.472 11.801 30.287 1.00 87.38 107 TRP A C 1
ATOM 810 O O . TRP A 1 107 ? -18.685 12.583 29.753 1.00 87.38 107 TRP A O 1
ATOM 820 N N . PHE A 1 108 ? -20.247 10.965 29.585 1.00 91.38 108 PHE A N 1
ATOM 821 C CA . PHE A 1 108 ? -20.178 10.833 28.135 1.00 91.38 108 PHE A CA 1
ATOM 822 C C . PHE A 1 108 ? -20.740 12.078 27.459 1.00 91.38 108 PHE A C 1
ATOM 824 O O . PHE A 1 108 ? -20.090 12.624 26.575 1.00 91.38 108 PHE A O 1
ATOM 831 N N . GLU A 1 109 ? -21.888 12.578 27.919 1.00 87.81 109 GLU A N 1
ATOM 832 C CA . GLU A 1 109 ? -22.474 13.825 27.412 1.00 87.81 109 GLU A CA 1
ATOM 833 C C . GLU A 1 109 ? -21.492 14.993 27.550 1.00 87.81 109 GLU A C 1
ATOM 835 O O . GLU A 1 109 ? -21.342 15.785 26.627 1.00 87.81 109 GLU A O 1
ATOM 840 N N . ILE A 1 110 ? -20.740 15.058 28.651 1.00 85.44 110 ILE A N 1
ATOM 841 C CA . ILE A 1 110 ? -19.759 16.124 28.858 1.00 85.44 110 ILE A CA 1
ATOM 842 C C . ILE A 1 110 ? -18.517 15.933 27.980 1.00 85.44 110 ILE A C 1
ATOM 844 O O . ILE A 1 110 ? -18.051 16.894 27.368 1.00 85.44 110 ILE A O 1
ATOM 848 N N . ALA A 1 111 ? -17.986 14.710 27.859 1.00 88.81 111 ALA A N 1
ATOM 849 C CA . ALA A 1 111 ? -16.909 14.415 26.905 1.00 88.81 111 ALA A CA 1
ATOM 850 C C . ALA A 1 111 ? -17.339 14.749 25.468 1.00 88.81 111 ALA A C 1
ATOM 852 O O . ALA A 1 111 ? -16.551 15.274 24.675 1.00 88.81 111 ALA A O 1
ATOM 853 N N . ARG A 1 112 ? -18.611 14.490 25.146 1.00 90.44 112 ARG A N 1
ATOM 854 C CA . ARG A 1 112 ? -19.216 14.817 23.866 1.00 90.44 112 ARG A CA 1
ATOM 855 C C . ARG A 1 112 ? -19.293 16.342 23.688 1.00 90.44 112 ARG A C 1
ATOM 857 O O . ARG A 1 112 ? -18.746 16.920 22.757 1.00 90.44 112 ARG A O 1
ATOM 864 N N . ASP A 1 113 ? -19.883 17.071 24.607 1.00 88.00 113 ASP A N 1
ATOM 865 C CA . ASP A 1 113 ? -20.070 18.509 24.399 1.00 88.00 113 ASP A CA 1
ATOM 866 C C . ASP A 1 113 ? -18.743 19.303 24.468 1.00 88.00 113 ASP A C 1
ATOM 868 O O . ASP A 1 113 ? -18.662 20.415 23.950 1.00 88.00 113 ASP A O 1
ATOM 872 N N . SER A 1 114 ? -17.675 18.714 25.026 1.00 86.88 114 SER A N 1
ATOM 873 C CA . SER A 1 114 ? -16.345 19.337 25.159 1.00 86.88 114 SER A CA 1
ATOM 874 C C . SER A 1 114 ? -15.318 18.987 24.072 1.00 86.88 114 SER A C 1
ATOM 876 O O . SER A 1 114 ? -14.242 19.582 24.057 1.00 86.88 114 SER A O 1
ATOM 878 N N . THR A 1 115 ? -15.610 18.055 23.158 1.00 91.69 115 THR A N 1
ATOM 879 C CA . THR A 1 115 ? -14.677 17.671 22.073 1.00 91.69 115 THR A CA 1
ATOM 880 C C . THR A 1 115 ? -15.276 17.880 20.681 1.00 91.69 115 THR A C 1
ATOM 882 O O . THR A 1 115 ? -16.496 17.867 20.505 1.00 91.69 115 THR A O 1
ATOM 885 N N . GLU A 1 116 ? -14.421 18.100 19.677 1.00 90.44 116 GLU A N 1
ATOM 886 C CA . GLU A 1 116 ? -14.852 18.330 18.293 1.00 90.44 116 GLU A CA 1
ATOM 887 C C . GLU A 1 116 ? -15.453 17.052 17.673 1.00 90.44 116 GLU A C 1
ATOM 889 O O . GLU A 1 116 ? -14.944 15.950 17.924 1.00 90.44 116 GLU A O 1
ATOM 894 N N . PRO A 1 117 ? -16.499 17.160 16.828 1.00 91.88 117 PRO A N 1
ATOM 895 C CA . PRO A 1 117 ? -17.022 16.021 16.078 1.00 91.88 117 PRO A CA 1
ATOM 896 C C . PRO A 1 117 ? -15.923 15.308 15.276 1.00 91.88 117 PRO A C 1
ATOM 898 O O . PRO A 1 117 ? -15.108 15.960 14.631 1.00 91.88 117 PRO A O 1
ATOM 901 N N . LEU A 1 118 ? -15.925 13.969 15.296 1.00 88.81 118 LEU A N 1
ATOM 902 C CA . LEU A 1 118 ? -14.946 13.097 14.616 1.00 88.81 118 LEU A CA 1
ATOM 903 C C . LEU A 1 118 ? -13.481 13.231 15.079 1.00 88.81 118 LEU A C 1
ATOM 905 O O . LEU A 1 118 ? -12.603 12.603 14.485 1.00 88.81 118 LEU A O 1
ATOM 909 N N . SER A 1 119 ? -13.196 14.003 16.130 1.00 90.88 119 SER A N 1
ATOM 910 C CA . SER A 1 119 ? -11.866 14.009 16.748 1.00 90.88 119 SER A CA 1
ATOM 911 C C . SER A 1 119 ? -11.536 12.652 17.383 1.00 90.88 119 SER A C 1
ATOM 913 O O . SER A 1 119 ? -12.425 11.895 17.774 1.00 90.88 119 SER A O 1
ATOM 915 N N . GLU A 1 120 ? -10.244 12.344 17.514 1.00 92.75 120 GLU A N 1
ATOM 916 C CA . GLU A 1 120 ? -9.779 11.122 18.188 1.00 92.75 120 GLU A CA 1
ATOM 917 C C . GLU A 1 120 ? -10.313 11.035 19.625 1.00 92.75 120 GLU A C 1
ATOM 919 O O . GLU A 1 120 ? -10.786 9.983 20.050 1.00 92.75 120 GLU A O 1
ATOM 924 N N . ASP A 1 121 ? -10.322 12.163 20.339 1.00 91.44 121 ASP A N 1
ATOM 925 C CA . ASP A 1 121 ? -10.836 12.264 21.704 1.00 91.44 121 ASP A CA 1
ATOM 926 C C . ASP A 1 121 ? -12.344 11.966 21.768 1.00 91.44 121 ASP A C 1
ATOM 928 O O . ASP A 1 121 ? -12.792 11.201 22.627 1.00 91.44 121 ASP A O 1
ATOM 932 N N . ARG A 1 122 ? -13.126 12.490 20.810 1.00 93.44 122 ARG A N 1
ATOM 933 C CA . ARG A 1 122 ? -14.556 12.177 20.676 1.00 93.44 122 ARG A CA 1
ATOM 934 C C . ARG A 1 122 ? -14.784 10.689 20.428 1.00 93.44 122 ARG A C 1
ATOM 936 O O . ARG A 1 122 ? -15.611 10.080 21.103 1.00 93.44 122 ARG A O 1
ATOM 943 N N . LEU A 1 123 ? -14.064 10.116 19.466 1.00 94.56 123 LEU A N 1
ATOM 944 C CA . LEU A 1 123 ? -14.196 8.704 19.106 1.00 94.56 123 LEU A CA 1
ATOM 945 C C . LEU A 1 123 ? -13.800 7.794 20.273 1.00 94.56 123 LEU A C 1
ATOM 947 O O . LEU A 1 123 ? -14.444 6.771 20.498 1.00 94.56 123 LEU A O 1
ATOM 951 N N . ALA A 1 124 ? -12.782 8.174 21.050 1.00 94.56 124 ALA A N 1
ATOM 952 C CA . ALA A 1 124 ? -12.381 7.440 22.242 1.00 94.56 124 ALA A CA 1
ATOM 953 C C . ALA A 1 124 ? -13.482 7.433 23.317 1.00 94.56 124 ALA A C 1
ATOM 955 O O . ALA A 1 124 ? -13.747 6.382 23.905 1.00 94.56 124 ALA A O 1
ATOM 956 N N . ALA A 1 125 ? -14.147 8.571 23.547 1.00 93.94 125 ALA A N 1
ATOM 957 C CA . ALA A 1 125 ? -15.262 8.673 24.488 1.00 93.94 125 ALA A CA 1
ATOM 958 C C . ALA A 1 125 ? -16.496 7.878 24.028 1.00 93.94 125 ALA A C 1
ATOM 960 O O . ALA A 1 125 ? -17.063 7.126 24.820 1.00 93.94 125 ALA A O 1
ATOM 961 N N . GLU A 1 126 ? -16.875 7.985 22.750 1.00 95.31 126 GLU A N 1
ATOM 962 C CA . GLU A 1 126 ? -17.976 7.206 22.161 1.00 95.31 126 GLU A CA 1
ATOM 963 C C . GLU A 1 126 ? -17.716 5.702 22.252 1.00 95.31 126 GLU A C 1
ATOM 965 O O . GLU A 1 126 ? -18.593 4.941 22.665 1.00 95.31 126 GLU A O 1
ATOM 970 N N . LEU A 1 127 ? -16.496 5.266 21.924 1.00 94.88 127 LEU A N 1
ATOM 971 C CA . LEU A 1 127 ? -16.125 3.858 21.990 1.00 94.88 127 LEU A CA 1
ATOM 972 C C . LEU A 1 127 ? -16.115 3.342 23.432 1.00 94.88 127 LEU A C 1
ATOM 974 O O . LEU A 1 127 ? -16.608 2.244 23.686 1.00 94.88 127 LEU A O 1
ATOM 978 N N . LEU A 1 128 ? -15.595 4.123 24.383 1.00 95.31 128 LEU A N 1
ATOM 979 C CA . LEU A 1 128 ? -15.618 3.753 25.797 1.00 95.31 128 LEU A CA 1
ATOM 980 C C . LEU A 1 128 ? -17.060 3.613 26.303 1.00 95.31 128 LEU A C 1
ATOM 982 O O . LEU A 1 128 ? -17.379 2.604 26.926 1.00 95.31 128 LEU A O 1
ATOM 986 N N . HIS A 1 129 ? -17.933 4.571 25.981 1.00 95.12 129 HIS A N 1
ATOM 987 C CA . HIS A 1 129 ? -19.347 4.522 26.354 1.00 95.12 129 HIS A CA 1
ATOM 988 C C . HIS A 1 129 ? -20.056 3.305 25.746 1.00 95.12 129 HIS A C 1
ATOM 990 O O . HIS A 1 129 ? -20.729 2.564 26.462 1.00 95.12 129 HIS A O 1
ATOM 996 N N . ALA A 1 130 ? -19.834 3.026 24.457 1.00 94.38 130 ALA A N 1
ATOM 997 C CA . ALA A 1 130 ? -20.379 1.842 23.801 1.00 94.38 130 ALA A CA 1
ATOM 998 C C . ALA A 1 130 ? -19.934 0.543 24.493 1.00 94.38 130 ALA A C 1
ATOM 1000 O O . ALA A 1 130 ? -20.762 -0.335 24.730 1.00 94.38 130 ALA A O 1
ATOM 1001 N N . ILE A 1 131 ? -18.656 0.422 24.873 1.00 93.56 131 ILE A N 1
ATOM 1002 C CA . ILE A 1 131 ? -18.154 -0.756 25.597 1.00 93.56 131 ILE A CA 1
ATOM 1003 C C . ILE A 1 131 ? -18.800 -0.875 26.986 1.00 93.56 131 ILE A C 1
ATOM 1005 O O . ILE A 1 131 ? -19.181 -1.976 27.384 1.00 93.56 131 ILE A O 1
ATOM 1009 N N . THR A 1 132 ? -18.985 0.231 27.710 1.00 92.88 132 THR A N 1
ATOM 1010 C CA . THR A 1 132 ? -19.687 0.228 29.005 1.00 92.88 132 THR A CA 1
ATOM 1011 C C . THR A 1 132 ? -21.131 -0.263 28.861 1.00 92.88 132 THR A C 1
ATOM 1013 O O . THR A 1 132 ? -21.571 -1.103 29.647 1.00 92.88 132 THR A O 1
ATOM 1016 N N . LEU A 1 133 ? -21.845 0.170 27.815 1.00 92.81 133 LEU A N 1
ATOM 1017 C CA . LEU A 1 133 ? -23.188 -0.334 27.505 1.00 92.81 133 LEU A CA 1
ATOM 1018 C C . LEU A 1 133 ? -23.186 -1.827 27.154 1.00 92.81 133 LEU A C 1
ATOM 1020 O O . LEU A 1 133 ? -24.108 -2.548 27.540 1.00 92.81 133 LEU A O 1
ATOM 1024 N N . LEU A 1 134 ? -22.157 -2.308 26.446 1.00 93.56 134 LEU A N 1
ATOM 1025 C CA . LEU A 1 134 ? -22.009 -3.733 26.157 1.00 93.56 134 LEU A CA 1
ATOM 1026 C C . LEU A 1 134 ? -21.852 -4.543 27.452 1.00 93.56 134 LEU A C 1
ATOM 1028 O O . LEU A 1 134 ? -22.564 -5.528 27.634 1.00 93.56 134 LEU A O 1
ATOM 1032 N N . PHE A 1 135 ? -20.987 -4.103 28.373 1.00 93.62 135 PHE A N 1
ATOM 1033 C CA . PHE A 1 135 ? -20.795 -4.770 29.666 1.00 93.62 135 PHE A CA 1
ATOM 1034 C C . PHE A 1 135 ? -22.051 -4.791 30.537 1.00 93.62 135 PHE A C 1
ATOM 1036 O O . PHE A 1 135 ? -22.262 -5.754 31.269 1.00 93.62 135 PHE A O 1
ATOM 1043 N N . ALA A 1 136 ? -22.883 -3.751 30.467 1.00 91.75 136 ALA A N 1
ATOM 1044 C CA . ALA A 1 136 ? -24.123 -3.690 31.233 1.00 91.75 136 ALA A CA 1
ATOM 1045 C C . ALA A 1 136 ? -25.209 -4.642 30.699 1.00 91.75 136 ALA A C 1
ATOM 1047 O O . ALA A 1 136 ? -26.110 -5.023 31.445 1.00 91.75 136 ALA A O 1
ATOM 1048 N N . LYS A 1 137 ? -25.153 -4.997 29.408 1.00 94.94 137 LYS A N 1
ATOM 1049 C CA . LYS A 1 137 ? -26.252 -5.677 28.710 1.00 94.94 137 LYS A CA 1
ATOM 1050 C C . LYS A 1 137 ? -25.980 -7.138 28.361 1.00 94.94 137 LYS A C 1
ATOM 1052 O O . LYS A 1 137 ? -26.933 -7.911 28.305 1.00 94.94 137 LYS A O 1
ATOM 1057 N N . PHE A 1 138 ? -24.732 -7.502 28.088 1.00 94.81 138 PHE A N 1
ATOM 1058 C CA . PHE A 1 138 ? -24.386 -8.800 27.513 1.00 94.81 138 PHE A CA 1
ATOM 1059 C C . PHE A 1 138 ? -23.562 -9.655 28.472 1.00 94.81 138 PHE A C 1
ATOM 1061 O O . PHE A 1 138 ? -22.757 -9.152 29.257 1.00 94.81 138 PHE A O 1
ATOM 1068 N N . SER A 1 139 ? -23.760 -10.966 28.381 1.00 94.06 139 SER A N 1
ATOM 1069 C CA . SER A 1 139 ? -22.952 -11.968 29.073 1.00 94.06 139 SER A CA 1
ATOM 1070 C C . SER A 1 139 ? -21.539 -12.080 28.488 1.00 94.06 139 SER A C 1
ATOM 1072 O O . SER A 1 139 ? -21.276 -11.660 27.362 1.00 94.06 139 SER A O 1
ATOM 1074 N N . ASP A 1 140 ? -20.616 -12.685 29.238 1.00 88.38 140 ASP A N 1
ATOM 1075 C CA . ASP A 1 140 ? -19.218 -12.875 28.820 1.00 88.38 140 ASP A CA 1
ATOM 1076 C C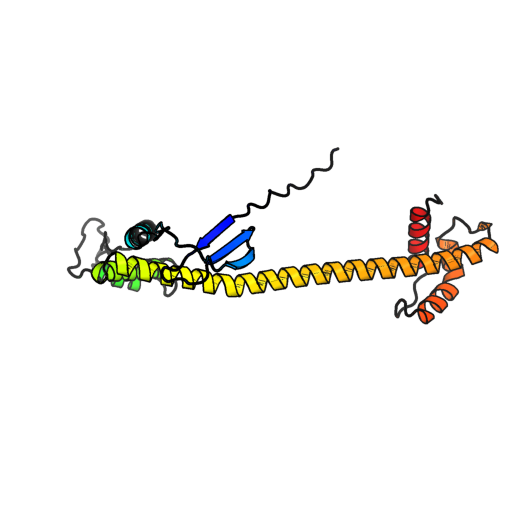 . ASP A 1 140 ? -19.097 -13.656 27.485 1.00 88.38 140 ASP A C 1
ATOM 1078 O O . ASP A 1 140 ? -18.234 -13.345 26.654 1.00 88.38 140 ASP A O 1
ATOM 1082 N N . ASP A 1 141 ? -19.996 -14.617 27.242 1.00 85.44 141 ASP A N 1
ATOM 1083 C CA . ASP A 1 141 ? -20.063 -15.381 25.988 1.00 85.44 141 ASP A CA 1
ATOM 1084 C C . ASP A 1 141 ? -20.530 -14.500 24.817 1.00 85.44 141 ASP A C 1
ATOM 1086 O O . ASP A 1 141 ? -19.866 -14.435 23.781 1.00 85.44 141 ASP A O 1
ATOM 1090 N N . GLU A 1 142 ? -21.615 -13.741 24.999 1.00 89.06 142 GLU A N 1
ATOM 1091 C CA . GLU A 1 142 ? -22.126 -12.809 23.983 1.00 89.06 142 GLU A CA 1
ATOM 1092 C C . GLU A 1 142 ? -21.108 -11.705 23.657 1.00 89.06 142 GLU A C 1
ATOM 1094 O O . GLU A 1 142 ? -20.925 -11.343 22.495 1.00 89.06 142 GLU A O 1
ATOM 1099 N N . LEU A 1 143 ? -20.386 -11.196 24.661 1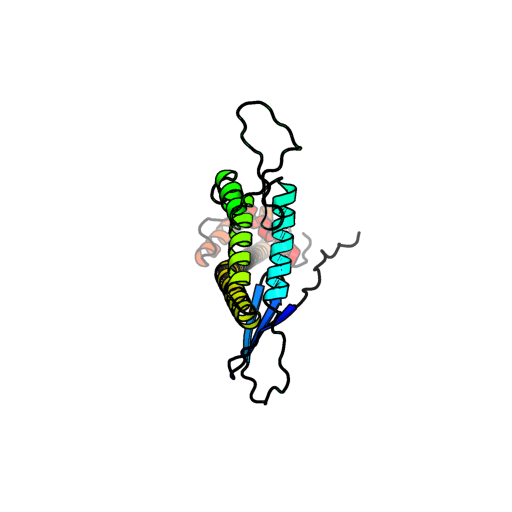.00 86.75 143 LEU A N 1
ATOM 1100 C CA . LEU A 1 143 ? -19.301 -10.228 24.470 1.00 86.75 143 LEU A CA 1
ATOM 1101 C C . LEU A 1 143 ? -18.160 -10.803 23.625 1.00 86.75 143 LEU A C 1
ATOM 1103 O O . LEU A 1 143 ? -17.548 -10.081 22.833 1.00 86.75 143 LEU A O 1
ATOM 1107 N N . SER A 1 144 ? -17.878 -12.097 23.769 1.00 82.50 144 SER A N 1
ATOM 1108 C CA . SER A 1 144 ? -16.878 -12.798 22.959 1.00 82.50 144 SER A CA 1
ATOM 1109 C C . SER A 1 144 ? -17.312 -12.903 21.498 1.00 82.50 144 SER A C 1
ATOM 1111 O O . SER A 1 144 ? -16.502 -12.643 20.601 1.00 82.50 144 SER A O 1
ATOM 1113 N N . ASP A 1 145 ? -18.588 -13.190 21.242 1.00 79.69 145 ASP A N 1
ATOM 1114 C CA . ASP A 1 145 ? -19.140 -13.228 19.885 1.00 79.69 145 ASP A CA 1
ATOM 1115 C C . ASP A 1 145 ? -19.184 -11.838 19.233 1.00 79.69 145 ASP A C 1
ATOM 1117 O O . ASP A 1 145 ? -18.798 -11.686 18.068 1.00 79.69 145 ASP A O 1
ATOM 1121 N N . ILE A 1 146 ? -19.562 -10.802 19.987 1.00 84.75 146 ILE A N 1
ATOM 1122 C CA . ILE A 1 146 ? -19.555 -9.408 19.518 1.00 84.75 146 ILE A CA 1
ATOM 1123 C C . ILE A 1 146 ? -18.133 -8.968 19.162 1.00 84.75 146 ILE A C 1
ATOM 1125 O O . ILE A 1 146 ? -17.897 -8.481 18.053 1.00 84.75 146 ILE A O 1
ATOM 1129 N N . TYR A 1 147 ? -17.167 -9.179 20.063 1.00 83.62 147 TYR A N 1
ATOM 1130 C CA . TYR A 1 147 ? -15.765 -8.855 19.798 1.00 83.62 147 TYR A CA 1
ATOM 1131 C C . TYR A 1 147 ? -15.259 -9.570 18.541 1.00 83.62 147 TYR A C 1
ATOM 1133 O O . TYR A 1 147 ? -14.628 -8.959 17.676 1.00 83.62 147 TYR A O 1
ATOM 1141 N N . ARG A 1 148 ? -15.581 -10.860 18.402 1.00 79.00 148 ARG A N 1
ATOM 1142 C CA . ARG A 1 148 ? -15.210 -11.652 17.231 1.00 79.00 148 ARG A CA 1
ATOM 1143 C C . ARG A 1 148 ? -15.791 -11.069 15.943 1.00 79.00 148 ARG A C 1
ATOM 1145 O O . ARG A 1 148 ? -15.063 -10.970 14.956 1.00 79.00 148 ARG A O 1
ATOM 1152 N N . ALA A 1 149 ? -17.062 -10.676 15.937 1.00 77.00 149 ALA A N 1
ATOM 1153 C CA . ALA A 1 149 ? -17.693 -10.056 14.776 1.00 77.00 149 ALA A CA 1
ATOM 1154 C C . ALA A 1 149 ? -17.011 -8.729 14.399 1.00 77.00 149 ALA A C 1
ATOM 1156 O O . ALA A 1 149 ? -16.676 -8.524 13.231 1.00 77.00 149 ALA A O 1
ATOM 1157 N N . MET A 1 150 ? -16.727 -7.868 15.383 1.00 82.00 150 MET A N 1
ATOM 1158 C CA . MET A 1 150 ? -16.007 -6.604 15.171 1.00 82.00 150 MET A CA 1
ATOM 1159 C C . MET A 1 150 ? -14.604 -6.834 14.600 1.00 82.00 150 MET A C 1
ATOM 1161 O O . MET A 1 150 ? -14.203 -6.176 13.639 1.00 82.00 150 MET A O 1
ATOM 1165 N N . TYR A 1 151 ? -13.872 -7.798 15.157 1.00 79.44 151 TYR A N 1
ATOM 1166 C CA . TYR A 1 151 ? -12.533 -8.154 14.700 1.00 79.44 151 TYR A CA 1
ATOM 1167 C C . TYR A 1 151 ? -12.542 -8.695 13.265 1.00 79.44 151 TYR A C 1
ATOM 1169 O O . TYR A 1 151 ? -11.739 -8.272 12.433 1.00 79.44 151 TYR A O 1
ATOM 1177 N N . LEU A 1 152 ? -13.481 -9.586 12.935 1.00 75.56 152 LEU A N 1
ATOM 1178 C CA . LEU A 1 152 ? -13.632 -10.111 11.577 1.00 75.56 152 LEU A CA 1
ATOM 1179 C C . LEU A 1 152 ? -14.014 -9.017 10.578 1.00 75.56 152 LEU A C 1
ATOM 1181 O O . LEU A 1 152 ? -13.481 -9.004 9.470 1.00 75.56 152 LEU A O 1
ATOM 1185 N N . TYR A 1 153 ? -14.880 -8.078 10.966 1.00 77.38 153 TYR A N 1
ATOM 1186 C CA . TYR A 1 153 ? -15.212 -6.925 10.131 1.00 77.38 153 TYR A CA 1
ATOM 1187 C C . TYR A 1 153 ? -13.988 -6.039 9.874 1.00 77.38 153 TYR A C 1
ATOM 1189 O O . TYR A 1 153 ? -13.738 -5.672 8.729 1.00 77.38 153 TYR A O 1
ATOM 1197 N N . GLN A 1 154 ? -13.185 -5.753 10.905 1.00 76.69 154 GLN A N 1
ATOM 1198 C CA . GLN A 1 154 ? -11.932 -5.006 10.761 1.00 76.69 154 GLN A CA 1
ATOM 1199 C C . GLN A 1 154 ? -10.952 -5.716 9.818 1.00 76.69 154 GLN A C 1
ATOM 1201 O O . GLN A 1 154 ? -10.323 -5.078 8.975 1.00 76.69 154 GLN A O 1
ATOM 1206 N N . LEU A 1 155 ? -10.809 -7.037 9.946 1.00 73.88 155 LEU A N 1
ATOM 1207 C CA . LEU A 1 155 ? -9.971 -7.816 9.038 1.00 73.88 155 LEU A CA 1
ATOM 1208 C C . LEU A 1 155 ? -10.507 -7.778 7.607 1.00 73.88 155 LEU A C 1
ATOM 1210 O O . LEU A 1 155 ? -9.718 -7.636 6.679 1.00 73.88 155 LEU A O 1
ATOM 1214 N N . HIS A 1 156 ? -11.823 -7.887 7.425 1.00 73.88 156 HIS A N 1
ATOM 1215 C CA . HIS A 1 156 ? -12.464 -7.819 6.117 1.00 73.88 156 HIS A CA 1
ATOM 1216 C C . HIS A 1 156 ? -12.261 -6.449 5.453 1.00 73.88 156 HIS A C 1
ATOM 1218 O O . HIS A 1 156 ? -11.839 -6.390 4.298 1.00 73.88 156 HIS A O 1
ATOM 1224 N N . SER A 1 157 ? -12.502 -5.351 6.179 1.00 72.31 157 SER A N 1
ATOM 1225 C CA . SER A 1 157 ? -12.322 -3.992 5.655 1.00 72.31 157 SER A CA 1
ATOM 1226 C C . SER A 1 157 ? -10.858 -3.694 5.331 1.00 72.31 157 SER A C 1
ATOM 1228 O O . SER A 1 157 ? -10.560 -3.183 4.254 1.00 72.31 157 SER A O 1
ATOM 1230 N N . ALA A 1 158 ? -9.927 -4.103 6.200 1.00 69.56 158 ALA A N 1
ATOM 1231 C CA . ALA A 1 158 ? -8.498 -3.956 5.948 1.00 69.56 158 ALA A CA 1
ATOM 1232 C C . ALA A 1 158 ? -8.020 -4.825 4.774 1.00 69.56 158 ALA A C 1
ATOM 1234 O O . ALA A 1 15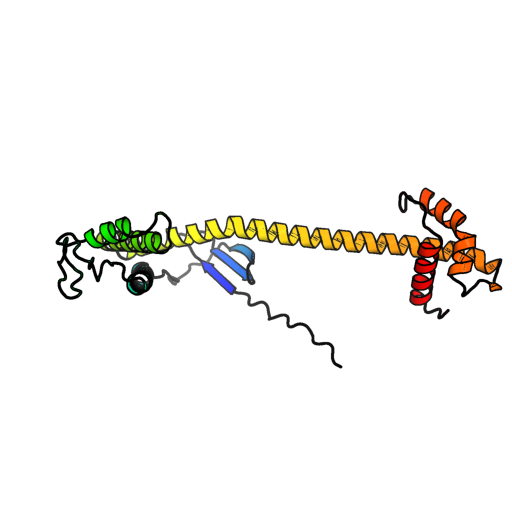8 ? -7.162 -4.401 4.002 1.00 69.56 158 ALA A O 1
ATOM 1235 N N . ALA A 1 159 ? -8.554 -6.040 4.621 1.00 71.75 159 ALA A N 1
ATOM 1236 C CA . ALA A 1 159 ? -8.152 -6.953 3.558 1.00 71.75 159 ALA A CA 1
ATOM 1237 C C . ALA A 1 159 ? -8.599 -6.484 2.169 1.00 71.75 159 ALA A C 1
ATOM 1239 O O . ALA A 1 159 ? -7.895 -6.780 1.214 1.00 71.75 159 ALA A O 1
ATOM 1240 N N . GLY A 1 160 ? -9.716 -5.767 2.027 1.00 67.62 160 GLY A N 1
ATOM 1241 C CA . GLY A 1 160 ? -10.155 -5.259 0.722 1.00 67.62 160 GLY A CA 1
ATOM 1242 C C . GLY A 1 160 ? -9.182 -4.224 0.154 1.00 67.62 160 GLY A C 1
ATOM 1243 O O . GLY A 1 160 ? -8.438 -4.496 -0.789 1.00 67.62 160 GLY A O 1
ATOM 1244 N N . GLU A 1 161 ? -9.129 -3.056 0.791 1.00 68.00 161 GLU A N 1
ATOM 1245 C CA . GLU A 1 161 ? -8.386 -1.895 0.284 1.00 68.00 161 GLU A CA 1
ATOM 1246 C C . GLU A 1 161 ? -6.867 -2.130 0.253 1.00 68.00 161 GLU A C 1
ATOM 1248 O O . GLU A 1 161 ? -6.185 -1.758 -0.706 1.00 68.00 161 GLU A O 1
ATOM 1253 N N . LEU A 1 162 ? -6.309 -2.798 1.273 1.00 67.50 162 LEU A N 1
ATOM 1254 C CA . LEU A 1 162 ? -4.868 -3.064 1.309 1.00 67.50 162 LEU A CA 1
ATOM 1255 C C . LEU A 1 162 ? -4.452 -4.113 0.277 1.00 67.50 162 LEU A C 1
ATOM 1257 O O . LEU A 1 162 ? -3.370 -3.981 -0.301 1.00 67.50 162 LEU A O 1
ATOM 1261 N N . ASN A 1 163 ? -5.278 -5.136 0.021 1.00 66.44 163 ASN A N 1
ATOM 1262 C CA . ASN A 1 163 ? -4.940 -6.128 -0.998 1.00 66.44 163 ASN A CA 1
ATOM 1263 C C . ASN A 1 163 ? -5.038 -5.536 -2.402 1.00 66.44 163 ASN A C 1
ATOM 1265 O O . ASN A 1 163 ? -4.166 -5.827 -3.220 1.00 66.44 163 ASN A O 1
ATOM 1269 N N . GLU A 1 164 ? -6.021 -4.678 -2.680 1.00 69.06 164 GLU A N 1
ATOM 1270 C CA . GLU A 1 164 ? -6.110 -3.971 -3.963 1.00 69.06 164 GLU A CA 1
ATOM 1271 C C . GLU A 1 164 ? -4.860 -3.118 -4.217 1.00 69.06 164 GLU A C 1
ATOM 1273 O O . GLU A 1 164 ? -4.162 -3.318 -5.216 1.00 69.06 164 GLU A O 1
ATOM 1278 N N . LEU A 1 165 ? -4.473 -2.269 -3.258 1.00 71.94 165 LEU A N 1
ATOM 1279 C CA . LEU A 1 165 ? -3.260 -1.448 -3.361 1.00 71.94 165 LEU A CA 1
ATOM 1280 C C . LEU A 1 165 ? -1.983 -2.292 -3.510 1.00 71.94 165 LEU A C 1
ATOM 1282 O O . LEU A 1 165 ? -1.066 -1.950 -4.268 1.00 71.94 165 LEU A O 1
ATOM 1286 N N . ALA A 1 166 ? -1.904 -3.414 -2.797 1.00 69.44 166 ALA A N 1
ATOM 1287 C CA . ALA A 1 166 ? -0.791 -4.350 -2.885 1.00 69.44 166 ALA A CA 1
ATOM 1288 C C . ALA A 1 166 ? -0.690 -5.017 -4.268 1.00 69.44 166 ALA A C 1
ATOM 1290 O O . ALA A 1 166 ? 0.413 -5.123 -4.832 1.00 69.44 166 ALA A O 1
ATOM 1291 N N . VAL A 1 167 ? -1.825 -5.455 -4.820 1.00 71.75 167 VAL A N 1
ATOM 1292 C CA . VAL A 1 167 ? -1.935 -6.049 -6.157 1.00 71.75 167 VAL A CA 1
ATOM 1293 C C . VAL A 1 167 ? -1.543 -5.022 -7.216 1.00 71.75 167 VAL A C 1
ATOM 1295 O O . VAL A 1 167 ? -0.662 -5.308 -8.034 1.00 71.75 167 VAL A O 1
ATOM 1298 N N . ASP A 1 168 ? -2.066 -3.802 -7.136 1.00 75.00 168 ASP A N 1
ATOM 1299 C CA . ASP A 1 168 ? -1.720 -2.703 -8.041 1.00 75.00 168 ASP A CA 1
ATOM 1300 C C . ASP A 1 168 ? -0.233 -2.351 -7.977 1.00 75.00 168 ASP A C 1
ATOM 1302 O O . ASP A 1 168 ? 0.432 -2.162 -9.006 1.00 75.00 168 ASP A O 1
ATOM 1306 N N . GLY A 1 169 ? 0.347 -2.350 -6.776 1.00 79.31 169 GLY A N 1
ATOM 1307 C CA . GLY A 1 169 ? 1.781 -2.170 -6.573 1.00 79.31 169 GLY A CA 1
ATOM 1308 C C . GLY A 1 169 ? 2.622 -3.287 -7.205 1.00 79.31 169 GLY A C 1
ATOM 1309 O O . GLY A 1 169 ? 3.715 -3.034 -7.730 1.00 79.31 169 GLY A O 1
ATOM 1310 N N . LYS A 1 170 ? 2.145 -4.537 -7.189 1.00 74.19 170 LYS A N 1
ATOM 1311 C CA . LYS A 1 170 ? 2.807 -5.678 -7.848 1.00 74.19 170 LYS A CA 1
ATOM 1312 C C . LYS A 1 170 ? 2.700 -5.578 -9.370 1.00 74.19 170 LYS A C 1
ATOM 1314 O O . LYS A 1 170 ? 3.724 -5.707 -10.047 1.00 74.19 170 LYS A O 1
ATOM 1319 N N . ILE A 1 171 ? 1.510 -5.291 -9.898 1.00 77.81 171 ILE A N 1
ATOM 1320 C CA . ILE A 1 171 ? 1.263 -5.103 -11.335 1.00 77.81 171 ILE A CA 1
ATOM 1321 C C . ILE A 1 171 ? 2.125 -3.953 -11.867 1.00 77.81 171 ILE A C 1
ATOM 1323 O O . ILE A 1 171 ? 2.856 -4.122 -12.845 1.00 77.81 171 ILE A O 1
ATOM 1327 N N . SER A 1 172 ? 2.144 -2.818 -11.167 1.00 80.06 172 SER A N 1
ATOM 1328 C CA . SER A 1 172 ? 2.959 -1.651 -11.517 1.00 80.06 172 SER A CA 1
ATOM 1329 C C . SER A 1 172 ? 4.453 -1.970 -11.559 1.00 80.06 172 SER A C 1
ATOM 1331 O O . SER A 1 172 ? 5.146 -1.587 -12.505 1.00 80.06 172 SER A O 1
ATOM 1333 N N . ARG A 1 173 ? 4.975 -2.714 -10.572 1.00 77.06 173 ARG A N 1
ATOM 1334 C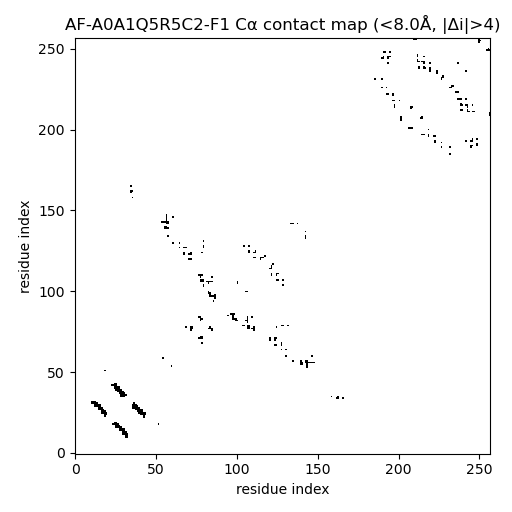 CA . ARG A 1 173 ? 6.378 -3.169 -10.573 1.00 77.06 173 ARG A CA 1
ATOM 1335 C C . ARG A 1 173 ? 6.671 -4.113 -11.738 1.00 77.06 173 ARG A C 1
ATOM 1337 O O . ARG A 1 173 ? 7.680 -3.927 -12.419 1.00 77.06 173 ARG A O 1
ATOM 1344 N N . GLY A 1 174 ? 5.782 -5.071 -12.004 1.00 79.19 174 GLY A N 1
ATOM 1345 C CA . GLY A 1 174 ? 5.893 -5.984 -13.143 1.00 79.19 174 GLY A CA 1
ATOM 1346 C C . GLY A 1 174 ? 5.925 -5.242 -14.481 1.00 79.19 174 GLY A C 1
ATOM 1347 O O . GLY A 1 174 ? 6.792 -5.500 -15.314 1.00 79.19 174 GLY A O 1
ATOM 1348 N N . ASN A 1 175 ? 5.051 -4.254 -14.662 1.00 77.25 175 ASN A N 1
ATOM 1349 C CA . ASN A 1 175 ? 4.989 -3.446 -15.880 1.00 77.25 175 ASN A CA 1
ATOM 1350 C C . ASN A 1 175 ? 6.227 -2.554 -16.056 1.00 77.25 175 ASN A C 1
ATOM 1352 O O . ASN A 1 175 ? 6.775 -2.476 -17.157 1.00 77.25 175 ASN A O 1
ATOM 1356 N N . ARG A 1 176 ? 6.745 -1.949 -14.977 1.00 78.12 176 ARG A N 1
ATOM 1357 C CA . ARG A 1 176 ? 8.016 -1.199 -15.016 1.00 78.12 176 ARG A CA 1
ATOM 1358 C C . ARG A 1 176 ? 9.199 -2.099 -15.386 1.00 78.12 176 ARG A C 1
ATOM 1360 O O . ARG A 1 176 ? 10.048 -1.698 -16.185 1.00 78.12 176 ARG A O 1
ATOM 1367 N N . ALA A 1 177 ? 9.242 -3.322 -14.853 1.00 79.06 177 ALA A N 1
ATOM 1368 C CA . ALA A 1 177 ? 10.273 -4.299 -15.195 1.00 79.06 177 ALA A CA 1
ATOM 1369 C C . ALA A 1 177 ? 10.202 -4.705 -16.677 1.00 79.06 177 ALA A C 1
ATOM 1371 O O . ALA A 1 177 ? 11.224 -4.663 -17.366 1.00 79.06 177 ALA A O 1
ATOM 1372 N N . LYS A 1 178 ? 8.996 -4.991 -17.191 1.00 80.38 178 LYS A N 1
ATOM 1373 C CA . LYS A 1 178 ? 8.759 -5.283 -18.615 1.00 80.38 178 LYS A CA 1
ATOM 1374 C C . LYS A 1 178 ? 9.199 -4.128 -19.519 1.00 80.38 178 LYS A C 1
ATOM 1376 O O . LYS A 1 178 ? 9.887 -4.365 -20.505 1.00 80.38 178 LYS A O 1
ATOM 1381 N N . GLY A 1 179 ? 8.884 -2.879 -19.163 1.00 81.12 179 GLY A N 1
ATOM 1382 C CA . GLY A 1 179 ? 9.317 -1.699 -19.924 1.00 81.12 179 GLY A CA 1
ATOM 1383 C C . GLY A 1 179 ? 10.843 -1.556 -19.997 1.00 81.12 179 GLY A C 1
ATOM 1384 O O . GLY A 1 179 ? 11.397 -1.302 -21.067 1.00 81.12 179 GLY A O 1
ATOM 1385 N N . SER A 1 180 ? 11.542 -1.785 -18.881 1.00 80.62 180 SER A N 1
ATOM 1386 C CA . SER A 1 180 ? 13.012 -1.767 -18.839 1.00 80.62 180 SER A CA 1
ATOM 1387 C C . SER A 1 180 ? 13.629 -2.884 -19.692 1.00 80.62 180 SER A C 1
ATOM 1389 O O . SER A 1 180 ? 14.548 -2.632 -20.472 1.00 80.62 180 SER A O 1
ATOM 1391 N N . GLN A 1 181 ? 13.089 -4.104 -19.615 1.00 83.00 181 GLN A N 1
ATOM 1392 C CA . GLN A 1 181 ? 13.538 -5.239 -20.430 1.00 83.00 181 GLN A CA 1
ATOM 1393 C C . GLN A 1 181 ? 13.272 -5.029 -21.929 1.00 83.00 181 GLN A C 1
ATOM 1395 O O . GLN A 1 181 ? 14.155 -5.281 -22.752 1.00 83.00 181 GLN A O 1
ATOM 1400 N N . ALA A 1 182 ? 12.102 -4.500 -22.297 1.00 82.75 182 ALA A N 1
ATOM 1401 C CA . ALA A 1 182 ? 11.770 -4.150 -23.678 1.00 82.75 182 ALA A CA 1
ATOM 1402 C C . ALA A 1 182 ? 12.702 -3.053 -24.228 1.00 82.75 182 ALA A C 1
ATOM 1404 O O . ALA A 1 182 ? 13.168 -3.130 -25.363 1.00 82.75 182 ALA A O 1
ATOM 1405 N N . LYS A 1 183 ? 13.050 -2.050 -23.408 1.00 84.81 183 LYS A N 1
ATOM 1406 C CA . LYS A 1 183 ? 14.015 -1.010 -23.794 1.00 84.81 183 LYS A CA 1
ATOM 1407 C C . LYS A 1 183 ? 15.427 -1.579 -23.976 1.00 84.81 183 LYS A C 1
ATOM 1409 O O . LYS A 1 183 ? 16.101 -1.207 -24.934 1.00 84.81 183 LYS A O 1
ATOM 1414 N N . LYS A 1 184 ? 15.863 -2.488 -23.094 1.00 86.38 184 LYS A N 1
ATOM 1415 C CA . LYS A 1 184 ? 17.170 -3.162 -23.196 1.00 86.38 184 LYS A CA 1
ATOM 1416 C C . LYS A 1 184 ? 17.276 -4.030 -24.449 1.00 86.38 184 LYS A C 1
ATOM 1418 O O . LYS A 1 184 ? 18.223 -3.855 -25.203 1.00 86.38 184 LYS A O 1
ATOM 1423 N N . SER A 1 185 ? 16.298 -4.901 -24.695 1.00 87.19 185 SER A N 1
ATOM 1424 C CA . SER A 1 185 ? 16.270 -5.774 -25.882 1.00 87.19 185 SER A CA 1
ATOM 1425 C C . SER A 1 185 ? 16.230 -4.978 -27.187 1.00 87.19 185 SER A C 1
ATOM 1427 O O . SER A 1 185 ? 16.984 -5.271 -28.110 1.00 87.19 185 SER A O 1
ATOM 1429 N N . LYS A 1 186 ? 15.436 -3.902 -27.251 1.00 88.56 186 LYS A N 1
ATOM 1430 C CA . LYS A 1 186 ? 15.441 -2.998 -28.409 1.00 88.56 186 LYS A CA 1
ATOM 1431 C C . LYS A 1 186 ? 16.797 -2.312 -28.609 1.00 88.56 186 LYS A C 1
ATOM 1433 O O . LYS A 1 186 ? 17.255 -2.190 -29.741 1.00 88.56 186 LYS A O 1
ATOM 1438 N N . GLY A 1 187 ? 17.432 -1.863 -27.524 1.00 89.25 187 GLY A N 1
ATOM 1439 C CA . GLY A 1 187 ? 18.773 -1.275 -27.571 1.00 89.25 187 GLY A CA 1
ATOM 1440 C C . GLY A 1 187 ? 19.837 -2.263 -28.053 1.00 89.25 187 GLY A C 1
ATOM 1441 O O . GLY A 1 187 ? 20.717 -1.873 -28.814 1.00 89.25 187 GLY A O 1
ATOM 1442 N N . GLU A 1 188 ? 19.718 -3.532 -27.665 1.00 92.06 188 GLU A N 1
ATOM 1443 C CA . GLU A 1 188 ? 20.601 -4.618 -28.096 1.00 92.06 188 GLU A CA 1
ATOM 1444 C C . GLU A 1 188 ? 20.469 -4.905 -29.593 1.00 92.06 188 GLU A C 1
ATOM 1446 O O . GLU A 1 188 ? 21.459 -4.863 -30.317 1.00 92.06 188 GLU A O 1
ATOM 1451 N N . LEU A 1 189 ? 19.240 -5.069 -30.093 1.00 91.75 189 LEU A N 1
ATOM 1452 C CA . LEU A 1 189 ? 18.986 -5.231 -31.530 1.00 91.75 189 LEU A CA 1
ATOM 1453 C C . LEU A 1 189 ? 19.554 -4.060 -32.344 1.00 91.75 189 LEU A C 1
ATOM 1455 O O . LEU A 1 189 ? 20.126 -4.250 -33.416 1.00 91.75 189 LEU A O 1
ATOM 1459 N N . GLN A 1 190 ? 19.428 -2.840 -31.818 1.00 93.62 190 GLN A N 1
ATOM 1460 C CA . GLN A 1 190 ? 19.978 -1.650 -32.457 1.00 93.62 190 GLN A CA 1
ATOM 1461 C C . GLN A 1 190 ? 21.515 -1.659 -32.471 1.00 93.62 190 GLN A C 1
ATOM 1463 O O . GLN A 1 190 ? 22.103 -1.291 -33.486 1.00 93.62 190 GLN A O 1
ATOM 1468 N N . ARG A 1 191 ? 22.173 -2.105 -31.390 1.00 94.62 191 ARG A N 1
ATOM 1469 C CA . ARG A 1 191 ? 23.637 -2.277 -31.351 1.00 94.62 191 ARG A CA 1
ATOM 1470 C C . ARG A 1 191 ? 24.112 -3.322 -32.352 1.00 94.62 191 ARG A C 1
ATOM 1472 O O . ARG A 1 191 ? 25.052 -3.047 -33.089 1.00 94.62 191 ARG A O 1
ATOM 1479 N N . GLN A 1 192 ? 23.447 -4.472 -32.417 1.00 94.56 192 GLN A N 1
ATOM 1480 C CA . GLN A 1 192 ? 23.809 -5.557 -33.333 1.00 94.56 192 GLN A CA 1
ATOM 1481 C C . GLN A 1 192 ? 23.721 -5.123 -34.798 1.00 94.56 192 GLN A C 1
ATOM 1483 O O . GLN A 1 192 ? 24.660 -5.359 -35.555 1.00 94.56 192 GLN A O 1
ATOM 1488 N N . LEU A 1 193 ? 22.649 -4.414 -35.174 1.00 95.62 193 LEU A N 1
ATOM 1489 C CA . LEU A 1 193 ? 22.494 -3.840 -36.514 1.00 95.62 193 LEU A CA 1
ATOM 1490 C C . LEU A 1 193 ? 23.605 -2.835 -36.847 1.00 95.62 193 LEU A C 1
ATOM 1492 O O . LEU A 1 193 ? 24.168 -2.846 -37.937 1.00 95.62 193 LEU A O 1
ATOM 1496 N N . ILE A 1 194 ? 23.905 -1.929 -35.915 1.00 96.25 194 ILE A N 1
ATOM 1497 C CA . ILE A 1 194 ? 24.947 -0.920 -36.122 1.00 96.25 194 ILE A CA 1
ATOM 1498 C C . ILE A 1 194 ? 26.318 -1.596 -36.272 1.00 96.25 194 ILE A C 1
ATOM 1500 O O . ILE A 1 194 ? 27.099 -1.211 -37.141 1.00 96.25 194 ILE A O 1
ATOM 1504 N N . LEU A 1 195 ? 26.599 -2.614 -35.456 1.00 95.56 195 LEU A N 1
ATOM 1505 C CA . LEU A 1 195 ? 27.861 -3.342 -35.483 1.00 95.56 195 LEU A CA 1
ATOM 1506 C C . LEU A 1 195 ? 28.029 -4.168 -36.763 1.00 95.56 195 LEU A C 1
ATOM 1508 O O . LEU A 1 195 ? 29.137 -4.211 -37.293 1.00 95.56 195 LEU A O 1
ATOM 1512 N N . SER A 1 196 ? 26.969 -4.798 -37.282 1.00 96.19 196 SER A N 1
ATOM 1513 C CA . SER A 1 196 ? 27.052 -5.543 -38.546 1.00 96.19 196 SER A CA 1
ATOM 1514 C C . SER A 1 196 ? 27.405 -4.617 -39.710 1.00 96.19 196 SER A C 1
ATOM 1516 O O . SER A 1 196 ? 28.379 -4.868 -40.412 1.00 96.19 196 SER A O 1
ATOM 1518 N N . ILE A 1 197 ? 26.709 -3.483 -39.830 1.00 96.62 197 ILE A N 1
ATOM 1519 C CA . ILE A 1 197 ? 26.983 -2.475 -40.865 1.00 96.62 197 ILE A CA 1
ATOM 1520 C C . ILE A 1 197 ? 28.398 -1.896 -40.712 1.00 96.62 197 ILE A C 1
ATOM 1522 O O . ILE A 1 197 ? 29.095 -1.676 -41.703 1.00 96.62 197 ILE A O 1
ATOM 1526 N N . ALA A 1 198 ? 28.850 -1.653 -39.478 1.00 96.44 198 ALA A N 1
ATOM 1527 C CA . ALA A 1 198 ? 30.199 -1.156 -39.228 1.00 96.44 198 ALA A CA 1
ATOM 1528 C C . ALA A 1 198 ? 31.286 -2.171 -39.610 1.00 96.44 198 ALA A C 1
ATOM 1530 O O . ALA A 1 198 ? 32.299 -1.770 -40.175 1.00 96.44 198 ALA A O 1
ATOM 1531 N N . ARG A 1 199 ? 31.077 -3.471 -39.360 1.00 95.75 199 ARG A N 1
ATOM 1532 C CA . ARG A 1 199 ? 32.015 -4.532 -39.769 1.00 95.75 199 ARG A CA 1
ATOM 1533 C C . ARG A 1 199 ? 32.163 -4.591 -41.285 1.00 95.75 199 ARG A C 1
ATOM 1535 O O . ARG A 1 199 ? 33.291 -4.564 -41.773 1.00 95.75 199 ARG A O 1
ATOM 1542 N N . ASP A 1 200 ? 31.050 -4.578 -42.014 1.00 96.31 200 ASP A N 1
ATOM 1543 C CA . ASP A 1 200 ? 31.060 -4.559 -43.482 1.00 96.31 200 ASP A CA 1
ATOM 1544 C C . ASP A 1 200 ? 31.814 -3.332 -44.017 1.00 96.31 200 ASP A C 1
ATOM 1546 O O . ASP A 1 200 ? 32.626 -3.430 -44.939 1.00 96.31 200 ASP A O 1
ATOM 1550 N N . PHE A 1 201 ? 31.609 -2.176 -43.380 1.00 97.06 201 PHE A N 1
ATOM 1551 C CA . PHE A 1 201 ? 32.324 -0.947 -43.706 1.00 97.06 201 PHE A CA 1
ATOM 1552 C C . PHE A 1 201 ? 33.828 -1.030 -43.389 1.00 97.06 201 PHE A C 1
ATOM 1554 O O . PHE A 1 201 ? 34.650 -0.604 -44.200 1.00 97.06 201 PHE A O 1
ATOM 1561 N N . TRP A 1 202 ? 34.227 -1.596 -42.247 1.00 96.81 202 TRP A N 1
ATOM 1562 C CA . TRP A 1 202 ? 35.639 -1.737 -41.872 1.00 96.81 202 TRP A CA 1
ATOM 1563 C C . TRP A 1 202 ? 36.398 -2.733 -42.742 1.00 96.81 202 TRP A C 1
ATOM 1565 O O . TRP A 1 202 ? 37.588 -2.526 -42.970 1.00 96.81 202 TRP A O 1
ATOM 1575 N N . HIS A 1 203 ? 35.737 -3.755 -43.287 1.00 95.25 203 HIS A N 1
ATOM 1576 C CA . HIS A 1 203 ? 36.357 -4.624 -44.289 1.00 95.25 203 HIS A CA 1
ATOM 1577 C C . HIS A 1 203 ? 36.806 -3.840 -45.531 1.00 95.25 203 HIS A C 1
ATOM 1579 O O . HIS A 1 203 ? 37.865 -4.121 -46.086 1.00 95.25 203 HIS A O 1
ATOM 1585 N N . GLN A 1 204 ? 36.042 -2.819 -45.928 1.00 96.25 204 GLN A N 1
ATOM 1586 C CA . GLN A 1 204 ? 36.374 -1.936 -47.054 1.00 96.25 204 GLN A CA 1
ATOM 1587 C C . GLN A 1 204 ? 37.310 -0.790 -46.642 1.00 96.25 204 GLN A C 1
ATOM 1589 O O . GLN A 1 204 ? 38.114 -0.309 -47.441 1.00 96.25 204 GLN A O 1
ATOM 1594 N N . HIS A 1 205 ? 37.241 -0.366 -45.377 1.00 96.19 205 HIS A N 1
ATOM 1595 C CA . HIS A 1 205 ? 38.013 0.748 -44.830 1.00 96.19 205 HIS A CA 1
ATOM 1596 C C . HIS A 1 205 ? 38.717 0.387 -43.507 1.00 96.19 205 HIS A C 1
ATOM 1598 O O . HIS A 1 205 ? 38.381 0.955 -42.460 1.00 96.19 205 HIS A O 1
ATOM 1604 N N . PRO A 1 206 ? 39.752 -0.481 -43.523 1.00 94.19 206 PRO A N 1
ATOM 1605 C CA . PRO A 1 206 ? 40.372 -0.991 -42.294 1.00 94.19 206 PRO A CA 1
ATOM 1606 C C . PRO A 1 206 ? 40.945 0.097 -41.378 1.00 94.19 206 PRO A C 1
ATOM 1608 O O . PRO A 1 206 ? 40.934 -0.045 -40.161 1.00 94.19 206 PRO A O 1
ATOM 1611 N N . LYS A 1 207 ? 41.391 1.226 -41.949 1.00 94.19 207 LYS A N 1
ATOM 1612 C CA . LYS A 1 207 ? 41.959 2.369 -41.207 1.00 94.19 207 LYS A CA 1
ATOM 1613 C C . LYS A 1 207 ? 40.964 3.071 -40.273 1.00 94.19 207 LYS A C 1
ATOM 1615 O O . LYS A 1 207 ? 41.385 3.851 -39.427 1.00 94.19 207 LYS A O 1
ATOM 1620 N N . LEU A 1 208 ? 39.662 2.855 -40.467 1.00 92.19 208 LEU A N 1
ATOM 1621 C CA . LEU A 1 208 ? 38.603 3.443 -39.640 1.00 92.19 208 LEU A CA 1
ATOM 1622 C C . LEU A 1 208 ? 38.120 2.492 -38.537 1.00 92.19 208 LEU A C 1
ATOM 1624 O O . LEU A 1 208 ? 37.309 2.897 -37.701 1.00 92.19 208 LEU A O 1
ATOM 1628 N N . ASN A 1 209 ? 38.629 1.256 -38.507 1.00 90.44 209 ASN A N 1
ATOM 1629 C CA . ASN A 1 209 ? 38.412 0.347 -37.391 1.00 90.44 209 ASN A CA 1
ATOM 1630 C C . ASN A 1 209 ? 39.040 0.943 -36.119 1.00 90.44 209 ASN A C 1
ATOM 1632 O O . ASN A 1 209 ? 40.120 1.527 -36.179 1.00 90.44 209 ASN A O 1
ATOM 1636 N N . GLY A 1 210 ? 38.331 0.882 -34.992 1.00 86.56 210 GLY A N 1
ATOM 1637 C CA . GLY A 1 210 ? 38.734 1.575 -33.759 1.00 86.56 210 GLY A CA 1
ATOM 1638 C C . GLY A 1 210 ? 38.439 3.084 -33.735 1.00 86.56 210 GLY A C 1
ATOM 1639 O O . GLY A 1 210 ? 38.741 3.753 -32.752 1.00 86.56 210 GLY A O 1
ATOM 1640 N N . GLN A 1 211 ? 37.786 3.651 -34.763 1.00 94.06 211 GLN A N 1
ATOM 1641 C CA . GLN A 1 211 ? 37.347 5.058 -34.772 1.00 94.06 211 GLN A CA 1
ATOM 1642 C C . GLN A 1 211 ? 35.808 5.182 -34.814 1.00 94.06 211 GLN A C 1
ATOM 1644 O O . GLN A 1 211 ? 35.244 5.486 -35.877 1.00 94.06 211 GLN A O 1
ATOM 1649 N N . PRO A 1 212 ? 35.092 4.984 -33.682 1.00 93.50 212 PRO A N 1
ATOM 1650 C CA . PRO A 1 212 ? 33.627 4.921 -33.651 1.00 93.50 212 PRO A CA 1
ATOM 1651 C C . PRO A 1 212 ? 32.935 6.164 -34.214 1.00 93.50 212 PRO A C 1
ATOM 1653 O O . PRO A 1 212 ? 31.977 6.044 -34.971 1.00 93.50 212 PRO A O 1
ATOM 1656 N N . TRP A 1 213 ? 33.449 7.359 -33.914 1.00 96.75 213 TRP A N 1
ATOM 1657 C CA . TRP A 1 213 ? 32.846 8.617 -34.363 1.00 96.75 213 TRP A CA 1
ATOM 1658 C C . TRP A 1 213 ? 32.955 8.826 -35.878 1.00 96.75 213 TRP A C 1
ATOM 1660 O O . TRP A 1 213 ? 31.974 9.172 -36.541 1.00 96.75 213 TRP A O 1
ATOM 1670 N N . ASN A 1 214 ? 34.143 8.589 -36.442 1.00 96.19 214 ASN A N 1
ATOM 1671 C CA . ASN A 1 214 ? 34.382 8.739 -37.878 1.00 96.19 214 ASN A CA 1
ATOM 1672 C C . ASN A 1 214 ? 33.629 7.670 -38.674 1.00 96.19 214 ASN A C 1
ATOM 1674 O O . ASN A 1 214 ? 33.031 7.983 -39.702 1.00 96.19 214 ASN A O 1
ATOM 1678 N N . THR A 1 215 ? 33.587 6.442 -38.151 1.00 96.44 215 THR A N 1
ATOM 1679 C CA . THR A 1 215 ? 32.775 5.352 -38.701 1.00 96.44 215 THR A CA 1
ATOM 1680 C C . THR A 1 215 ? 31.294 5.725 -38.685 1.00 96.44 215 THR A C 1
ATOM 1682 O O . THR A 1 215 ? 30.646 5.695 -39.728 1.00 96.44 215 THR A O 1
ATOM 1685 N N . ALA A 1 216 ? 30.767 6.181 -37.544 1.00 97.12 216 ALA A N 1
ATOM 1686 C CA . ALA A 1 216 ? 29.361 6.540 -37.387 1.00 97.12 216 ALA A CA 1
ATOM 1687 C C . ALA A 1 216 ? 28.897 7.622 -38.371 1.00 97.12 216 ALA A C 1
ATOM 1689 O O . ALA A 1 216 ? 27.807 7.508 -38.924 1.00 97.12 216 ALA A O 1
ATOM 1690 N N . LYS A 1 217 ? 29.724 8.642 -38.647 1.00 97.44 217 LYS A N 1
ATOM 1691 C CA . LYS A 1 217 ? 29.417 9.664 -39.665 1.00 97.44 217 LYS A CA 1
ATOM 1692 C C . LYS A 1 217 ? 29.258 9.082 -41.069 1.00 97.44 217 LYS A C 1
ATOM 1694 O O . LYS A 1 217 ? 28.463 9.601 -41.843 1.00 97.44 217 LYS A O 1
ATOM 1699 N N . LYS A 1 218 ? 30.034 8.051 -41.408 1.00 97.19 218 LYS A N 1
ATOM 1700 C CA . LYS A 1 218 ? 30.050 7.445 -42.746 1.00 97.19 218 LYS A CA 1
ATOM 1701 C C . LYS A 1 218 ? 28.952 6.403 -42.935 1.00 97.19 218 LYS A C 1
ATOM 1703 O O . LYS A 1 218 ? 28.447 6.272 -44.042 1.00 97.19 218 LYS A O 1
ATOM 1708 N N . ILE A 1 219 ? 28.552 5.710 -41.868 1.00 97.25 219 ILE A N 1
ATOM 1709 C CA . ILE A 1 219 ? 27.519 4.664 -41.934 1.00 97.25 219 ILE A CA 1
ATOM 1710 C C . ILE A 1 219 ? 26.112 5.150 -41.550 1.00 97.25 219 ILE A C 1
ATOM 1712 O O . ILE A 1 219 ? 25.169 4.366 -41.627 1.00 97.25 219 ILE A O 1
ATOM 1716 N N . ALA A 1 220 ? 25.945 6.410 -41.127 1.00 97.00 220 ALA A N 1
ATOM 1717 C CA . ALA A 1 220 ? 24.683 6.924 -40.582 1.00 97.00 220 ALA A CA 1
ATOM 1718 C C . ALA A 1 220 ? 23.475 6.705 -41.507 1.00 97.00 220 ALA A C 1
ATOM 1720 O O . ALA A 1 220 ? 22.426 6.253 -41.044 1.00 97.00 220 ALA A O 1
ATOM 1721 N N . ASP A 1 221 ? 23.627 6.965 -42.805 1.00 96.12 221 ASP A N 1
ATOM 1722 C CA . ASP A 1 221 ? 22.539 6.808 -43.776 1.00 96.12 221 ASP A CA 1
ATOM 1723 C C . ASP A 1 221 ? 22.162 5.335 -43.972 1.00 96.12 221 ASP A C 1
ATOM 1725 O O . ASP A 1 221 ? 20.979 4.988 -43.974 1.00 96.12 221 ASP A O 1
ATOM 1729 N N . ALA A 1 222 ? 23.160 4.449 -44.055 1.00 95.81 222 ALA A N 1
ATOM 1730 C CA . ALA A 1 222 ? 22.948 3.006 -44.160 1.00 95.81 222 ALA A CA 1
ATOM 1731 C C . ALA A 1 222 ? 22.255 2.447 -42.906 1.00 95.81 222 ALA A C 1
ATOM 1733 O O . ALA A 1 222 ? 21.261 1.727 -43.013 1.00 95.81 222 ALA A O 1
ATOM 1734 N N . VAL A 1 223 ? 22.715 2.854 -41.716 1.00 96.62 223 VAL A N 1
ATOM 1735 C CA . VAL A 1 223 ? 22.104 2.490 -40.429 1.00 96.62 223 VAL A CA 1
ATOM 1736 C C . VAL A 1 223 ? 20.651 2.953 -40.367 1.00 96.62 223 VAL A C 1
ATOM 1738 O O . VAL A 1 223 ? 19.771 2.168 -40.019 1.00 96.62 223 VAL A O 1
ATOM 1741 N N . ASN A 1 224 ? 20.367 4.210 -40.715 1.00 96.56 224 ASN A N 1
ATOM 1742 C CA . ASN A 1 224 ? 19.010 4.748 -40.646 1.00 96.56 224 ASN A CA 1
ATOM 1743 C C . ASN A 1 224 ? 18.067 4.107 -41.673 1.00 96.56 224 ASN A C 1
ATOM 1745 O O . ASN A 1 224 ? 16.905 3.856 -41.346 1.00 96.56 224 ASN A O 1
ATOM 1749 N N . LYS A 1 225 ? 18.570 3.760 -42.864 1.00 95.62 225 LYS A N 1
ATOM 1750 C CA . LYS A 1 225 ? 17.816 3.027 -43.889 1.00 95.62 225 LYS A CA 1
ATOM 1751 C C . LYS A 1 225 ? 17.402 1.634 -43.408 1.00 95.62 225 LYS A C 1
ATOM 1753 O O . LYS A 1 225 ? 16.226 1.284 -43.505 1.00 95.62 225 LYS A O 1
ATOM 1758 N N . GLU A 1 226 ? 18.328 0.854 -42.855 1.00 94.25 226 GLU A N 1
ATOM 1759 C CA . GLU A 1 226 ? 18.016 -0.490 -42.345 1.00 94.25 226 GLU A CA 1
ATOM 1760 C C . GLU A 1 226 ? 17.151 -0.443 -41.077 1.00 94.25 226 GLU A C 1
ATOM 1762 O O . GLU A 1 226 ? 16.200 -1.212 -40.922 1.00 94.25 226 GLU A O 1
ATOM 1767 N N . ARG A 1 227 ? 17.392 0.534 -40.197 1.00 93.81 227 ARG A N 1
ATOM 1768 C CA . ARG A 1 227 ? 16.589 0.745 -38.987 1.00 93.81 227 ARG A CA 1
ATOM 1769 C C . ARG A 1 227 ? 15.126 1.072 -39.306 1.00 93.81 227 ARG A C 1
ATOM 1771 O O . ARG A 1 227 ? 14.235 0.596 -38.599 1.00 93.81 227 ARG A O 1
ATOM 1778 N N . ALA A 1 228 ? 14.877 1.840 -40.370 1.00 91.81 228 ALA A N 1
ATOM 1779 C CA . ALA A 1 228 ? 13.530 2.137 -40.851 1.00 91.81 228 ALA A CA 1
ATOM 1780 C C . ALA A 1 228 ? 12.811 0.875 -41.359 1.00 91.81 228 ALA A C 1
ATOM 1782 O O . ALA A 1 228 ? 11.657 0.646 -40.991 1.00 91.81 228 ALA A O 1
ATOM 1783 N N . LYS A 1 229 ? 13.500 0.009 -42.121 1.00 92.38 229 LYS A N 1
ATOM 1784 C CA . LYS A 1 229 ? 12.946 -1.277 -42.590 1.00 92.38 229 LYS A CA 1
ATOM 1785 C C . LYS A 1 229 ? 12.551 -2.192 -41.430 1.00 92.38 229 LYS A C 1
ATOM 1787 O O . LYS A 1 229 ? 11.465 -2.763 -41.438 1.00 92.38 229 LYS A O 1
ATOM 1792 N N . LEU A 1 230 ? 13.398 -2.272 -40.404 1.00 88.62 230 LEU A N 1
ATOM 1793 C CA . LEU A 1 230 ? 13.169 -3.092 -39.208 1.00 88.62 230 LEU A CA 1
ATOM 1794 C C . LEU A 1 230 ? 12.203 -2.454 -38.194 1.00 88.62 230 LEU A C 1
ATOM 1796 O O . LEU A 1 230 ? 11.960 -3.024 -37.131 1.00 88.62 230 LEU A O 1
ATOM 1800 N N . ARG A 1 231 ? 11.650 -1.267 -38.490 1.00 87.94 231 ARG A N 1
ATOM 1801 C CA . ARG A 1 231 ? 10.747 -0.506 -37.603 1.00 87.94 231 ARG A CA 1
ATOM 1802 C C . ARG A 1 231 ? 11.336 -0.256 -36.207 1.00 87.94 231 ARG A C 1
ATOM 1804 O O . ARG A 1 231 ? 10.615 -0.120 -35.214 1.00 87.94 231 ARG A O 1
ATOM 1811 N N . LEU A 1 232 ? 12.658 -0.134 -36.115 1.00 84.44 232 LEU A N 1
ATOM 1812 C CA . LEU A 1 232 ? 13.393 0.066 -34.866 1.00 84.44 232 LEU A CA 1
ATOM 1813 C C . LEU A 1 232 ? 13.386 1.547 -34.433 1.00 84.44 232 LEU A C 1
ATOM 1815 O O . LEU A 1 232 ? 14.414 2.127 -34.112 1.00 84.44 232 LEU A O 1
ATOM 1819 N N . GLY A 1 233 ? 12.206 2.168 -34.351 1.00 82.38 233 GLY A N 1
ATOM 1820 C CA . GLY A 1 233 ? 12.028 3.588 -34.004 1.00 82.38 233 GLY A CA 1
ATOM 1821 C C . GLY A 1 233 ? 11.581 4.454 -35.185 1.00 82.38 233 GLY A C 1
ATOM 1822 O O . GLY A 1 233 ? 11.669 4.034 -36.332 1.00 82.38 233 GLY A O 1
ATOM 1823 N N . ARG A 1 234 ? 11.039 5.641 -34.877 1.00 80.62 234 ARG A N 1
ATOM 1824 C CA . ARG A 1 234 ? 10.444 6.557 -35.869 1.00 80.62 234 ARG A CA 1
ATOM 1825 C C . ARG A 1 234 ? 11.430 7.600 -36.398 1.00 80.62 234 ARG A C 1
ATOM 1827 O O . ARG A 1 234 ? 11.381 7.933 -37.571 1.00 80.62 234 ARG A O 1
ATOM 1834 N N . GLU A 1 235 ? 12.329 8.085 -35.548 1.00 91.00 235 GLU A N 1
ATOM 1835 C CA . GLU A 1 235 ? 13.259 9.170 -35.885 1.00 91.00 235 GLU A CA 1
ATOM 1836 C C . GLU A 1 235 ? 14.646 8.635 -36.222 1.00 91.00 235 GLU A C 1
ATOM 1838 O O . GLU A 1 235 ? 15.087 7.712 -35.528 1.00 91.00 235 GLU A O 1
ATOM 1843 N N . PRO A 1 236 ? 15.349 9.187 -37.226 1.00 93.44 236 PRO A N 1
ATOM 1844 C CA . PRO A 1 236 ? 16.714 8.792 -37.559 1.00 93.44 236 PRO A CA 1
ATOM 1845 C C . PRO A 1 236 ? 17.669 9.042 -36.385 1.00 93.44 236 PRO A C 1
ATOM 1847 O O . PRO A 1 236 ? 17.535 10.003 -35.633 1.00 93.44 236 PRO A O 1
ATOM 1850 N N . LEU A 1 237 ? 18.650 8.159 -36.220 1.00 94.56 237 LEU A N 1
ATOM 1851 C CA . LEU A 1 237 ? 19.706 8.319 -35.231 1.00 94.56 237 LEU A CA 1
ATOM 1852 C C . LEU A 1 237 ? 20.743 9.317 -35.733 1.00 94.56 237 LEU A C 1
ATOM 1854 O O . LEU A 1 237 ? 21.219 9.220 -36.867 1.00 94.56 237 LEU A O 1
ATOM 1858 N N . ALA A 1 238 ? 21.154 10.220 -34.847 1.00 96.69 238 ALA A N 1
ATOM 1859 C CA . ALA A 1 238 ? 22.314 11.063 -35.076 1.00 96.69 238 ALA A CA 1
ATOM 1860 C C . ALA A 1 238 ? 23.605 10.227 -35.045 1.00 96.69 238 ALA A C 1
ATOM 1862 O O . ALA A 1 238 ? 23.716 9.258 -34.288 1.00 96.69 238 ALA A O 1
ATOM 1863 N N . ALA A 1 239 ? 24.628 10.661 -35.787 1.00 95.88 239 ALA A N 1
ATOM 1864 C CA . ALA A 1 239 ? 25.943 10.012 -35.802 1.00 95.88 239 ALA A CA 1
ATOM 1865 C C . ALA A 1 239 ? 26.548 9.853 -34.392 1.00 95.88 239 ALA A C 1
ATOM 1867 O O . ALA A 1 239 ? 27.211 8.860 -34.109 1.00 95.88 239 ALA A O 1
ATOM 1868 N N . LYS A 1 240 ? 26.259 10.784 -33.473 1.00 96.81 240 LYS A N 1
ATOM 1869 C CA . LYS A 1 240 ? 26.660 10.677 -32.060 1.00 96.81 240 LYS A CA 1
ATOM 1870 C C . LYS A 1 240 ? 26.076 9.452 -31.380 1.00 96.81 240 LYS A C 1
ATOM 1872 O O . LYS A 1 240 ? 26.819 8.652 -30.829 1.00 96.81 240 LYS A O 1
ATOM 1877 N N . THR A 1 241 ? 24.769 9.263 -31.496 1.00 96.06 241 THR A N 1
ATOM 1878 C CA . THR A 1 241 ? 24.078 8.113 -30.912 1.00 96.06 241 THR A CA 1
ATOM 1879 C C . THR A 1 241 ? 24.579 6.799 -31.512 1.00 96.06 241 THR A C 1
ATOM 1881 O O . THR A 1 241 ? 24.761 5.825 -30.789 1.00 96.06 241 THR A O 1
ATOM 1884 N N . ILE A 1 242 ? 24.858 6.771 -32.819 1.00 96.69 242 ILE A N 1
ATOM 1885 C CA . ILE A 1 242 ? 25.441 5.600 -33.497 1.00 96.69 242 ILE A CA 1
ATOM 1886 C C . ILE A 1 242 ? 26.849 5.303 -32.958 1.00 96.69 242 ILE A C 1
ATOM 1888 O O . ILE A 1 242 ? 27.155 4.154 -32.647 1.00 96.69 242 ILE A O 1
ATOM 1892 N N . SER A 1 243 ? 27.683 6.332 -32.792 1.00 96.62 243 SER A N 1
ATOM 1893 C CA . SER A 1 243 ? 29.024 6.208 -32.208 1.00 96.62 243 SER A CA 1
ATOM 1894 C C . SER A 1 243 ? 28.981 5.671 -30.776 1.00 96.62 243 SER A C 1
ATOM 1896 O O . SER A 1 243 ? 29.781 4.807 -30.425 1.00 96.62 243 SER A O 1
ATOM 1898 N N . ASP A 1 244 ? 28.044 6.152 -29.956 1.00 95.88 244 ASP A N 1
ATOM 1899 C CA . ASP A 1 244 ? 27.869 5.679 -28.579 1.00 95.88 244 ASP A CA 1
ATOM 1900 C C . ASP A 1 244 ? 27.470 4.193 -28.550 1.00 95.88 244 ASP A C 1
ATOM 1902 O O . ASP A 1 244 ? 28.020 3.418 -27.767 1.00 95.88 244 ASP A O 1
ATOM 1906 N N . HIS A 1 245 ? 26.568 3.767 -29.443 1.00 95.56 245 HIS A N 1
ATOM 1907 C CA . HIS A 1 245 ? 26.197 2.356 -29.589 1.00 95.56 245 HIS A CA 1
ATOM 1908 C C . HIS A 1 245 ? 27.362 1.475 -30.046 1.00 95.56 245 HIS A C 1
ATOM 1910 O O . HIS A 1 245 ? 27.505 0.371 -29.525 1.00 95.56 245 HIS A O 1
ATOM 1916 N N . LEU A 1 246 ? 28.191 1.953 -30.979 1.00 94.75 246 LEU A N 1
ATOM 1917 C CA . LEU A 1 246 ? 29.389 1.237 -31.422 1.00 94.75 246 LEU A CA 1
ATOM 1918 C C . LEU A 1 246 ? 30.388 1.048 -30.288 1.00 94.75 246 LEU A C 1
ATOM 1920 O O . LEU A 1 246 ? 30.890 -0.056 -30.117 1.00 94.75 246 LEU A O 1
ATOM 1924 N N . ARG A 1 247 ? 30.654 2.097 -29.501 1.00 94.25 247 ARG A N 1
ATOM 1925 C CA . ARG A 1 247 ? 31.585 2.006 -28.371 1.00 94.25 247 ARG A CA 1
ATOM 1926 C C . ARG A 1 247 ? 31.137 0.938 -27.373 1.00 94.25 247 ARG A C 1
ATOM 1928 O O . ARG A 1 247 ? 31.928 0.072 -27.029 1.00 94.25 247 ARG A O 1
ATOM 1935 N N . ILE A 1 248 ? 29.858 0.955 -26.991 1.00 93.19 248 ILE A N 1
ATOM 1936 C CA . ILE A 1 248 ? 29.287 -0.044 -26.074 1.00 93.19 248 ILE A CA 1
ATOM 1937 C C . ILE A 1 248 ? 29.396 -1.456 -26.667 1.00 93.19 248 ILE A C 1
ATOM 1939 O O . ILE A 1 248 ? 29.815 -2.376 -25.978 1.00 93.19 248 ILE A O 1
ATOM 1943 N N . ALA A 1 249 ? 29.062 -1.632 -27.948 1.00 92.12 249 ALA A N 1
ATOM 1944 C CA . ALA A 1 249 ? 29.103 -2.945 -28.591 1.00 92.12 249 ALA A CA 1
ATOM 1945 C C . ALA A 1 249 ? 30.535 -3.505 -28.726 1.00 92.12 249 ALA A C 1
ATOM 1947 O O . ALA A 1 249 ? 30.735 -4.714 -28.638 1.00 92.12 249 ALA A O 1
ATOM 1948 N N . LEU A 1 250 ? 31.533 -2.640 -28.938 1.00 90.44 250 LEU A N 1
ATOM 1949 C CA . LEU A 1 250 ? 32.948 -3.024 -28.979 1.00 90.44 250 LEU A CA 1
ATOM 1950 C C . LEU A 1 250 ? 33.476 -3.398 -27.586 1.00 90.44 250 LEU A C 1
ATOM 1952 O O . LEU A 1 250 ? 34.149 -4.419 -27.452 1.00 90.44 250 LEU A O 1
ATOM 1956 N N . GLU A 1 251 ? 33.104 -2.630 -26.555 1.00 90.31 251 GLU A N 1
ATOM 1957 C CA . GLU A 1 251 ? 33.403 -2.940 -25.149 1.00 90.31 251 GLU A CA 1
ATOM 1958 C C . GLU A 1 251 ? 32.804 -4.298 -24.736 1.00 90.31 251 GLU A C 1
ATOM 1960 O O . GLU A 1 251 ? 33.500 -5.127 -24.149 1.00 90.31 251 GLU A O 1
ATOM 1965 N N . GLU A 1 252 ? 31.544 -4.568 -25.096 1.00 87.81 252 GLU A N 1
ATOM 1966 C CA . GLU A 1 252 ? 30.863 -5.850 -24.844 1.00 87.81 252 GLU A CA 1
ATOM 1967 C C . GLU A 1 252 ? 31.518 -7.025 -25.595 1.00 87.81 252 GLU A C 1
ATOM 1969 O O . GLU A 1 252 ? 31.530 -8.149 -25.095 1.00 87.81 252 GLU A O 1
ATOM 1974 N N . ALA A 1 253 ? 32.105 -6.772 -26.769 1.00 84.25 253 ALA A N 1
ATOM 1975 C CA . ALA A 1 253 ? 32.834 -7.766 -27.555 1.00 84.25 253 ALA A CA 1
ATOM 1976 C C . ALA A 1 253 ? 34.278 -8.007 -27.069 1.00 84.25 253 ALA A C 1
ATOM 1978 O O . ALA A 1 253 ? 34.988 -8.817 -27.666 1.00 84.25 253 ALA A O 1
ATOM 1979 N N . GLY A 1 254 ? 34.731 -7.308 -26.021 1.00 83.06 254 GLY A N 1
ATOM 1980 C CA . GLY A 1 254 ? 36.101 -7.410 -25.510 1.00 83.06 254 GLY A CA 1
ATOM 1981 C C . GLY A 1 254 ? 37.158 -6.812 -26.442 1.00 83.06 254 GLY A C 1
ATOM 1982 O O . GLY A 1 254 ? 38.349 -7.065 -26.266 1.00 83.06 254 GLY A O 1
ATOM 1983 N N . VAL A 1 255 ? 36.740 -6.020 -27.433 1.00 75.19 255 VAL A N 1
ATOM 1984 C CA . VAL A 1 255 ? 37.641 -5.313 -28.341 1.00 75.19 255 VAL A CA 1
ATOM 1985 C C . VAL A 1 255 ? 37.931 -3.960 -27.705 1.00 75.19 255 VAL A C 1
ATOM 1987 O O . VAL A 1 255 ? 37.115 -3.042 -27.792 1.00 75.19 255 VAL A O 1
ATOM 1990 N N . GLN A 1 256 ? 39.068 -3.842 -27.011 1.00 59.75 256 GLN A N 1
ATOM 1991 C CA . GLN A 1 256 ? 39.537 -2.522 -26.593 1.00 59.75 256 GLN A CA 1
ATOM 1992 C C . GLN A 1 256 ? 39.837 -1.687 -27.850 1.00 59.75 256 GLN A C 1
ATOM 1994 O O . GLN A 1 256 ? 40.457 -2.220 -28.774 1.00 59.75 256 GLN A O 1
ATOM 1999 N N . PRO A 1 257 ? 39.334 -0.440 -27.923 1.00 54.66 257 PRO A N 1
ATOM 2000 C CA . PRO A 1 257 ? 39.534 0.432 -29.075 1.00 54.66 257 PRO A CA 1
ATOM 2001 C C . PRO A 1 257 ? 41.006 0.783 -29.306 1.00 54.66 257 PRO A C 1
ATOM 2003 O O . PRO A 1 257 ? 41.765 0.859 -28.311 1.00 54.66 257 PRO A O 1
#

Sequence (257 aa):
MSKEKRGSVPLQEVRELSYSKEGGPVIVSTRTRGFLLDVGIKTHTGALSELFFQPNGKEVLSALSDRLRVHLTAKNLPTDKTPLAPIQGGCGYTPQELALSARDDAWFEIARDSTEPLSEDRLAAELLHAITLLFAKFSDDELSDIYRAMYLYQLHSAAGELNELAVDGKISRGNRAKGSQAKKSKGELQRQLILSIARDFWHQHPKLNGQPWNTAKKIADAVNKERAKLRLGREPLAAKTISDHLRIALEEAGVQP

pLDDT: mean 74.43, std 22.0, range [34.03, 97.44]